Protein AF-A0ABC9YH10-F1 (afdb_monomer)

InterPro domains:
  IPR000477 Reverse transcriptase domain [PF00078] (50-192)
  IPR000477 Reverse transcriptase domain [PS50878] (26-209)
  IPR043502 DNA/RNA polymerase superfamily [SSF56672] (49-190)

Foldseek 3Di:
DPADDPVVCVVCVVVCVVVLVVVLVVCLVVLADPQQQLEWEWEWDAADDDPVDPVRTDTATDGHPSSLVSLVVLLVVVLVLCVVVVLFDPLDQAPHPPHDPVNNVVVVVVVVVVCVVVVHDDDDDDDDDPQPQFPDDLVVLLVLCVVSPDDPSSSSNSSNSQPPHWYWYADPNDIDDIDGRPTGDGRHRPCSRSVCSVVVSSVVVVVVD

Radius of gyration: 20.21 Å; Cα contacts (8 Å, |Δi|>4): 217; chains: 1; bounding box: 50×45×52 Å

Mean predicted aligned error: 11.17 Å

Secondary structure (DSSP, 8-state):
-----HHHHHHTHHHHHHHHHHHHHHHHHHTPPPTTTSEEEEEEEE-SS-TT-GGGEEEEEE--HHHHHHHHHHHHHHHHHHHHTT-S-TT--TT-TT--HHHHHHHHHHHHHHHHTTT----------TTHHHH--HHHHHHHHHHTT--HHHHHHHHHHHTT-EEEEEETTEEPPPEE--SS--TT-HHHHHHHHHHHHHHHTTS--

Sequence (209 aa):
MRCIHMSRLTEVAYEVANPLSIIFKKSWQSGEVPTDWKRGNITPIFKKGKKEDLGNYRLVSLTSVPGKIMELILLETMLRHMENKEVIGDSQHGFTKGKSCLTNLVAFYDGVTALVDKGRVTDIIYLDSCKAFDTVPHDILVSKLERHGFDGWTTRWIRNWLDGRTQRVVVNGSMSKWRTVTSGVPQGSVLGQGHCSTSLSVTWTATTG

Solvent-accessible surface 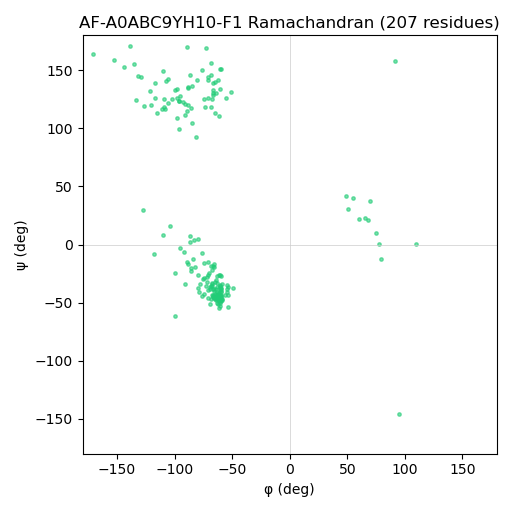area (backbone atoms only — not comparable to full-atom values): 12117 Å² total; per-residue (Å²): 132,84,81,75,54,69,72,61,50,64,75,46,37,79,77,49,45,62,64,49,51,54,51,50,52,52,29,43,74,73,18,52,59,61,67,69,43,35,35,30,42,29,38,75,40,82,73,60,87,58,90,85,44,71,88,28,41,47,66,40,35,50,54,32,66,70,40,44,52,51,34,45,56,52,42,54,54,49,50,54,54,34,64,78,62,64,56,56,54,93,87,60,31,72,88,34,90,98,46,40,75,64,59,44,52,52,55,50,50,51,56,52,50,61,37,46,78,69,73,44,91,80,86,86,85,88,83,80,74,81,60,56,58,49,66,58,56,67,67,62,52,44,55,48,44,51,73,73,66,52,54,73,42,60,48,40,28,53,54,41,51,65,47,89,20,31,36,25,46,43,56,99,89,44,70,54,72,77,41,76,53,91,64,43,51,56,52,73,42,50,44,46,63,50,43,43,38,52,50,47,32,63,52,57,58,61,76,76,107

pLDDT: mean 75.23, std 17.67, range [26.08, 95.31]

Nearest PDB structures (foldseek):
  8uw3-assembly1_A  TM=8.355E-01  e=4.147E-09  Homo sapiens
  8sxu-assembly1_A  TM=8.096E-01  e=1.363E-09  Homo sapiens
  8c8j-assembly1_A  TM=8.191E-01  e=6.249E-09  Homo sapiens
  8gh6-assembly1_A  TM=8.185E-01  e=2.138E-08  Bombyx mori
  8ibz-assembly1_C  TM=8.346E-01  e=2.138E-08  Bombyx mori

Structure (mmCIF, N/CA/C/O backbone):
data_AF-A0ABC9YH10-F1
#
_entry.id   AF-A0ABC9YH10-F1
#
loop_
_atom_site.group_PDB
_atom_site.id
_atom_site.type_symbol
_atom_site.label_atom_id
_atom_site.label_alt_id
_atom_site.label_comp_id
_atom_site.label_asym_id
_atom_site.label_entity_id
_atom_site.label_seq_id
_atom_site.pdbx_PDB_ins_code
_atom_site.Cartn_x
_atom_site.Cartn_y
_atom_site.Cartn_z
_atom_site.occupancy
_atom_site.B_iso_or_equiv
_atom_site.auth_seq_id
_atom_site.auth_comp_id
_atom_site.auth_asym_id
_atom_site.auth_atom_id
_atom_site.pdbx_PDB_model_num
ATOM 1 N N . MET A 1 1 ? 17.142 -7.259 -13.834 1.00 38.69 1 MET A N 1
ATOM 2 C CA . MET A 1 1 ? 17.220 -6.067 -12.967 1.00 38.69 1 MET A CA 1
ATOM 3 C C . MET A 1 1 ? 18.136 -6.386 -11.793 1.00 38.69 1 MET A C 1
ATOM 5 O O . MET A 1 1 ? 17.798 -7.276 -11.020 1.00 38.69 1 MET A O 1
ATOM 9 N N . ARG A 1 2 ? 19.319 -5.762 -11.703 1.00 39.09 2 ARG A N 1
ATOM 10 C CA . ARG A 1 2 ? 20.115 -5.79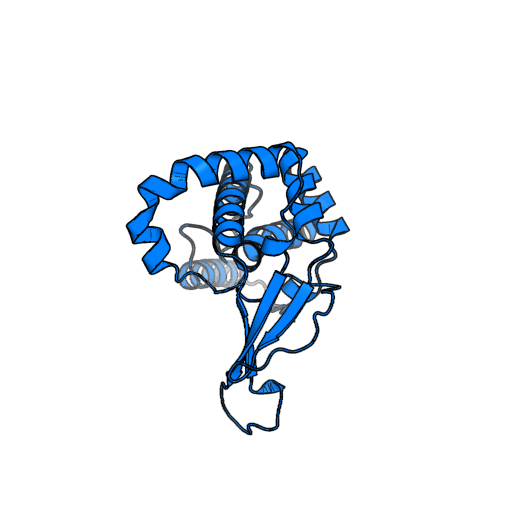2 -10.464 1.00 39.09 2 ARG A CA 1
ATOM 11 C C . ARG A 1 2 ? 19.397 -4.866 -9.483 1.00 39.09 2 ARG A C 1
ATOM 13 O O . ARG A 1 2 ? 19.192 -3.701 -9.806 1.00 39.09 2 ARG A O 1
ATOM 20 N N . CYS A 1 3 ? 18.926 -5.391 -8.358 1.00 48.03 3 CYS A N 1
ATOM 21 C CA . CYS A 1 3 ? 18.277 -4.575 -7.338 1.00 48.03 3 CYS A CA 1
ATOM 22 C C . CYS A 1 3 ? 19.322 -3.608 -6.765 1.00 48.03 3 CYS A C 1
ATOM 24 O O . CYS A 1 3 ? 20.290 -4.050 -6.151 1.00 48.03 3 CYS A O 1
ATOM 26 N N . ILE A 1 4 ? 19.158 -2.305 -7.004 1.00 57.62 4 ILE A N 1
ATOM 27 C CA . ILE A 1 4 ? 19.957 -1.283 -6.324 1.00 57.62 4 ILE A CA 1
ATOM 28 C C . ILE A 1 4 ? 19.534 -1.312 -4.858 1.00 57.62 4 ILE A C 1
ATOM 30 O O . ILE A 1 4 ? 18.345 -1.245 -4.552 1.00 57.62 4 ILE A O 1
ATOM 34 N N . HIS A 1 5 ? 20.499 -1.474 -3.959 1.00 58.28 5 HIS A N 1
ATOM 35 C CA . HIS A 1 5 ? 20.220 -1.452 -2.531 1.00 58.28 5 HIS A CA 1
ATOM 36 C C . HIS A 1 5 ? 19.759 -0.048 -2.114 1.00 58.28 5 HIS A C 1
ATOM 38 O O . HIS A 1 5 ? 20.332 0.940 -2.572 1.00 58.28 5 HIS A O 1
ATOM 44 N N . MET A 1 6 ? 18.753 0.044 -1.237 1.00 57.62 6 MET A N 1
ATOM 45 C CA . MET A 1 6 ? 18.164 1.324 -0.808 1.00 57.62 6 MET A CA 1
ATOM 46 C C . MET A 1 6 ? 19.228 2.301 -0.277 1.00 57.62 6 MET A C 1
ATOM 48 O O . MET A 1 6 ? 19.171 3.486 -0.581 1.00 57.62 6 MET A O 1
ATOM 52 N N . SER A 1 7 ? 20.249 1.790 0.423 1.00 56.38 7 SER A N 1
ATOM 53 C CA . SER A 1 7 ? 21.350 2.606 0.959 1.00 56.38 7 SER A CA 1
ATOM 54 C C . SER A 1 7 ? 22.203 3.291 -0.116 1.00 56.38 7 SER A C 1
ATOM 56 O O . SER A 1 7 ? 22.712 4.383 0.100 1.00 56.38 7 SER A O 1
ATOM 58 N N . ARG A 1 8 ? 22.339 2.689 -1.304 1.00 60.75 8 ARG A N 1
ATOM 59 C CA . ARG A 1 8 ? 23.070 3.324 -2.410 1.00 60.75 8 ARG A CA 1
ATOM 60 C C . ARG A 1 8 ? 22.258 4.431 -3.064 1.00 60.75 8 ARG A C 1
ATOM 62 O O . ARG A 1 8 ? 22.832 5.387 -3.558 1.00 60.75 8 ARG A O 1
ATOM 69 N N . LEU A 1 9 ? 20.929 4.317 -3.058 1.00 62.47 9 LEU A N 1
ATOM 70 C CA . LEU A 1 9 ? 20.045 5.376 -3.547 1.00 62.47 9 LEU A CA 1
ATOM 71 C C . LEU A 1 9 ? 20.015 6.580 -2.607 1.00 62.47 9 LEU A C 1
ATOM 73 O O . LEU A 1 9 ? 19.894 7.696 -3.094 1.00 62.47 9 LEU A O 1
ATOM 77 N N . THR A 1 10 ? 20.169 6.378 -1.295 1.00 69.00 10 THR A N 1
ATOM 78 C CA . THR A 1 10 ? 20.297 7.494 -0.345 1.00 69.00 10 THR A CA 1
ATOM 79 C C . THR A 1 10 ? 21.599 8.272 -0.528 1.00 69.00 10 THR A C 1
ATOM 81 O O . THR A 1 10 ? 21.590 9.488 -0.383 1.00 69.00 10 THR A O 1
ATOM 84 N N . GLU A 1 11 ? 22.694 7.609 -0.910 1.00 77.50 11 GLU A N 1
ATOM 85 C CA . GLU A 1 11 ? 23.990 8.264 -1.162 1.00 77.50 11 GLU A CA 1
ATOM 86 C C . GLU A 1 11 ? 23.969 9.172 -2.401 1.00 77.50 11 GLU A C 1
ATOM 88 O O . GLU A 1 11 ? 24.582 10.234 -2.392 1.00 77.50 11 GLU A O 1
ATOM 93 N N . VAL A 1 12 ? 23.235 8.790 -3.452 1.00 80.06 12 VAL A N 1
ATOM 94 C CA . VAL A 1 12 ? 23.111 9.580 -4.696 1.00 80.06 12 VAL A CA 1
ATOM 95 C C . VAL A 1 12 ? 21.771 10.304 -4.817 1.00 80.06 12 VAL A C 1
ATOM 97 O O . VAL A 1 12 ? 21.395 10.726 -5.910 1.00 80.06 12 VAL A O 1
ATOM 100 N N . ALA A 1 13 ? 21.028 10.437 -3.712 1.00 80.38 13 ALA A N 1
ATOM 101 C CA . ALA A 1 13 ? 19.641 10.901 -3.712 1.00 80.38 13 ALA A CA 1
ATOM 102 C C . ALA A 1 13 ? 19.469 12.254 -4.412 1.00 80.38 13 ALA A C 1
ATOM 104 O O . ALA A 1 13 ? 18.521 12.425 -5.173 1.00 80.38 13 ALA A O 1
ATOM 105 N N . TYR A 1 14 ? 20.405 13.183 -4.197 1.00 84.50 14 TYR A N 1
ATOM 106 C CA . TYR A 1 14 ? 20.370 14.518 -4.794 1.00 84.50 14 TYR A CA 1
ATOM 107 C C . TYR A 1 14 ? 20.429 14.471 -6.329 1.00 84.50 14 TYR A C 1
ATOM 109 O O . TYR A 1 14 ? 19.609 15.090 -7.005 1.00 84.50 14 TYR A O 1
ATOM 117 N N . GLU A 1 15 ? 21.326 13.650 -6.874 1.00 86.75 15 GLU A N 1
ATOM 118 C CA . GLU A 1 15 ? 21.534 13.503 -8.319 1.00 86.75 15 GLU A CA 1
ATOM 119 C C . GLU A 1 15 ? 20.352 12.811 -9.009 1.00 86.75 15 GLU A C 1
ATOM 121 O O . GLU A 1 15 ? 19.974 13.149 -10.133 1.00 86.75 15 GLU A O 1
ATOM 126 N N . VAL A 1 16 ? 19.736 11.834 -8.335 1.00 85.94 16 VAL A N 1
ATOM 127 C CA . VAL A 1 16 ? 18.625 11.059 -8.911 1.00 85.94 16 VAL A CA 1
ATOM 128 C C . VAL A 1 16 ? 17.253 11.685 -8.666 1.00 85.94 16 VAL A C 1
ATOM 130 O O . VAL A 1 16 ? 16.304 11.328 -9.367 1.00 85.94 16 VAL A O 1
ATOM 133 N N . ALA A 1 17 ? 17.126 12.623 -7.721 1.00 87.12 17 ALA A N 1
ATOM 134 C CA . ALA A 1 17 ? 15.850 13.240 -7.359 1.00 87.12 17 ALA A CA 1
ATOM 135 C C . ALA A 1 17 ? 15.194 13.950 -8.549 1.00 87.12 17 ALA A C 1
ATOM 137 O O . ALA A 1 17 ? 14.024 13.699 -8.847 1.00 87.12 17 ALA A O 1
ATOM 138 N N . ASN A 1 18 ? 15.952 14.783 -9.270 1.00 90.88 18 ASN A N 1
ATOM 139 C CA . ASN A 1 18 ? 15.436 15.531 -10.417 1.00 90.88 18 ASN A CA 1
ATOM 140 C C . ASN A 1 18 ? 14.936 14.597 -11.539 1.00 90.88 18 ASN A C 1
ATOM 142 O O . ASN A 1 18 ? 13.754 14.686 -11.888 1.00 90.88 18 ASN A O 1
ATOM 146 N N . PRO A 1 19 ? 15.739 13.644 -12.058 1.00 91.62 19 PRO A N 1
ATOM 147 C CA . PRO A 1 19 ? 15.262 12.676 -13.047 1.00 91.62 19 PRO A CA 1
ATOM 148 C C . PRO A 1 19 ? 14.051 11.860 -12.578 1.00 91.62 19 PRO A C 1
ATOM 150 O O . PRO A 1 19 ? 13.094 11.684 -13.336 1.00 91.62 19 PRO A O 1
ATOM 153 N N . LEU A 1 20 ? 14.059 11.381 -11.328 1.00 89.75 20 LEU A N 1
ATOM 154 C CA . LEU A 1 20 ? 12.952 10.592 -10.784 1.00 89.75 20 LEU A CA 1
ATOM 155 C C . LEU A 1 20 ? 11.669 11.415 -10.667 1.00 89.75 20 LEU A C 1
ATOM 157 O O . LEU A 1 20 ? 10.609 10.911 -11.023 1.00 89.75 20 LEU A O 1
ATOM 161 N N . SER A 1 21 ? 11.752 12.683 -10.257 1.00 91.56 21 SER A N 1
ATOM 162 C CA . SER A 1 21 ? 10.583 13.569 -10.172 1.00 91.56 21 SER A CA 1
ATOM 163 C C . SER A 1 21 ? 9.888 13.750 -11.527 1.00 91.56 21 SER A C 1
ATOM 165 O O . SER A 1 21 ? 8.659 13.703 -11.607 1.00 91.56 21 SER A O 1
ATOM 167 N N . ILE A 1 22 ? 10.665 13.869 -12.612 1.00 93.81 22 ILE A N 1
ATOM 168 C CA . ILE A 1 22 ? 10.145 13.993 -13.979 1.00 93.81 22 ILE A CA 1
ATOM 169 C C . ILE A 1 22 ? 9.433 12.700 -14.387 1.00 93.81 22 ILE A C 1
ATOM 171 O O . ILE A 1 22 ? 8.321 12.741 -14.919 1.00 93.81 22 ILE A O 1
ATOM 175 N N . ILE A 1 23 ? 10.048 11.546 -14.104 1.00 93.38 23 ILE A N 1
ATOM 176 C CA . ILE A 1 23 ? 9.470 10.230 -14.405 1.00 93.38 23 ILE A CA 1
ATOM 177 C C . ILE A 1 23 ? 8.180 10.010 -13.607 1.00 93.38 23 ILE A C 1
ATOM 179 O O . ILE A 1 23 ? 7.175 9.594 -14.182 1.00 93.38 23 ILE A O 1
ATOM 183 N N . PHE A 1 24 ? 8.182 10.320 -12.309 1.00 93.38 24 PHE A N 1
ATOM 184 C CA . PHE A 1 24 ? 7.017 10.192 -11.433 1.00 93.38 24 PHE A CA 1
ATOM 185 C C . PHE A 1 24 ? 5.871 11.075 -11.899 1.00 93.38 24 PHE A C 1
ATOM 187 O O . PHE A 1 24 ? 4.759 10.582 -12.069 1.00 93.38 24 PHE A O 1
ATOM 194 N N . LYS A 1 25 ? 6.145 12.346 -12.208 1.00 92.88 25 LYS A N 1
ATOM 195 C CA . LYS A 1 25 ? 5.131 13.270 -12.720 1.00 92.88 25 LYS A CA 1
ATOM 196 C C . LYS A 1 25 ? 4.534 12.782 -14.039 1.00 92.88 25 LYS A C 1
ATOM 198 O O . LYS A 1 25 ? 3.315 12.780 -14.189 1.00 92.88 25 LYS A O 1
ATOM 203 N N . LYS A 1 26 ? 5.371 12.320 -14.974 1.00 94.19 26 LYS A N 1
ATOM 204 C CA . LYS A 1 26 ? 4.906 11.797 -16.266 1.00 94.19 26 LYS A CA 1
ATOM 205 C C . LYS A 1 26 ? 4.072 10.525 -16.102 1.00 94.19 26 LYS A C 1
ATOM 207 O O . LYS A 1 26 ? 3.007 10.418 -16.706 1.00 94.19 26 LYS A O 1
ATOM 212 N N . SER A 1 27 ? 4.534 9.582 -15.278 1.00 94.00 27 SER A N 1
ATOM 213 C CA . SER A 1 27 ? 3.803 8.346 -14.967 1.00 94.00 27 SER A CA 1
ATOM 214 C C . SER A 1 27 ? 2.456 8.660 -14.317 1.00 94.00 27 SER A C 1
ATOM 216 O O . SER A 1 27 ? 1.430 8.142 -14.745 1.00 94.00 27 SER A O 1
ATOM 218 N N . TRP A 1 28 ? 2.436 9.582 -13.355 1.00 91.75 28 TRP A N 1
ATOM 219 C CA . TRP A 1 28 ? 1.222 10.019 -12.675 1.00 91.75 28 TRP A CA 1
ATOM 220 C C . TRP A 1 28 ? 0.189 10.634 -13.617 1.00 91.75 28 TRP A C 1
ATOM 222 O O . TRP A 1 28 ? -0.951 10.185 -13.667 1.00 91.75 28 TRP A O 1
ATOM 232 N N . GLN A 1 29 ? 0.600 11.630 -14.406 1.00 91.00 29 GLN A N 1
ATOM 233 C CA . GLN A 1 29 ? -0.302 12.373 -15.290 1.00 91.00 29 GLN A CA 1
ATOM 234 C C . GLN A 1 29 ? -0.842 11.518 -16.442 1.00 91.00 29 GLN A C 1
ATOM 236 O O . GLN A 1 29 ? -1.990 11.684 -16.848 1.00 91.00 29 GLN A O 1
ATOM 241 N N . SER A 1 30 ? -0.026 10.601 -16.970 1.00 92.12 30 SER A N 1
ATOM 242 C CA . SER A 1 30 ? -0.477 9.643 -17.989 1.00 92.12 30 SER A CA 1
ATOM 243 C C . SER A 1 30 ? -1.350 8.530 -17.398 1.00 92.12 30 SER A C 1
ATOM 245 O O . SER A 1 30 ? -2.229 8.005 -18.082 1.00 92.12 30 SER A O 1
ATOM 247 N N . GLY A 1 31 ? -1.142 8.187 -16.123 1.00 90.12 31 GLY A N 1
ATOM 248 C CA . GLY A 1 31 ? -1.705 6.996 -15.489 1.00 90.12 31 GLY A CA 1
ATOM 249 C C . GLY A 1 31 ? -1.009 5.699 -15.917 1.00 90.12 31 GLY A C 1
ATOM 250 O O . GLY A 1 31 ? -1.509 4.617 -15.617 1.00 90.12 31 GLY A O 1
ATOM 251 N N . GLU A 1 32 ? 0.122 5.786 -16.623 1.00 91.50 32 GLU A N 1
ATOM 252 C CA . GLU A 1 32 ? 0.884 4.628 -17.085 1.00 91.50 32 GLU A CA 1
ATOM 253 C C . GLU A 1 32 ? 2.014 4.287 -16.115 1.00 91.50 32 GLU A C 1
ATOM 255 O O . GLU A 1 32 ? 2.862 5.123 -15.781 1.00 91.50 32 GLU A O 1
ATOM 260 N N . VAL A 1 33 ? 2.064 3.023 -15.696 1.00 90.88 33 VAL A N 1
ATOM 261 C CA . VAL A 1 33 ? 3.133 2.501 -14.849 1.00 90.88 33 VAL A CA 1
ATOM 262 C C . VAL A 1 33 ? 4.169 1.777 -15.710 1.00 90.88 33 VAL A C 1
ATOM 264 O O . VAL A 1 33 ? 3.820 0.814 -16.402 1.00 90.88 33 VAL A O 1
ATOM 267 N N . PRO A 1 34 ? 5.460 2.144 -15.612 1.00 91.94 34 PRO A N 1
ATOM 268 C CA . PRO A 1 34 ? 6.539 1.401 -16.248 1.00 91.94 34 PRO A CA 1
ATOM 269 C C . PRO A 1 34 ? 6.496 -0.097 -15.919 1.00 91.94 34 PRO A C 1
ATOM 271 O O . PRO A 1 34 ? 6.441 -0.499 -14.755 1.00 91.94 34 PRO A O 1
ATOM 274 N N . THR A 1 35 ? 6.600 -0.942 -16.947 1.00 88.56 35 THR A N 1
ATOM 275 C CA . THR A 1 35 ? 6.535 -2.411 -16.821 1.00 88.56 35 THR A CA 1
ATOM 276 C C . THR A 1 35 ? 7.544 -2.966 -15.819 1.00 88.56 35 THR A C 1
ATOM 278 O O . THR A 1 35 ? 7.260 -3.921 -15.101 1.00 88.56 35 THR A O 1
ATOM 281 N N . ASP A 1 36 ? 8.719 -2.347 -15.730 1.00 87.25 36 ASP A N 1
ATOM 282 C CA . ASP A 1 36 ? 9.761 -2.751 -14.792 1.00 87.25 36 ASP A CA 1
ATOM 283 C C . ASP A 1 36 ? 9.402 -2.504 -13.324 1.00 87.25 36 ASP A C 1
ATOM 285 O O . ASP A 1 36 ? 9.951 -3.164 -12.443 1.00 87.25 36 ASP A O 1
ATOM 289 N N . TRP A 1 37 ? 8.469 -1.596 -13.035 1.00 87.06 37 TRP A N 1
ATOM 290 C CA . TRP A 1 37 ? 7.961 -1.407 -11.676 1.00 87.06 37 TRP A CA 1
ATOM 291 C C . TRP A 1 37 ? 6.914 -2.462 -11.315 1.00 87.06 37 TRP A C 1
ATOM 293 O O . TRP A 1 37 ? 6.814 -2.852 -10.156 1.00 87.06 37 TRP A O 1
ATOM 303 N N . LYS A 1 38 ? 6.222 -3.005 -12.322 1.00 84.94 38 LYS A N 1
ATOM 304 C CA . LYS A 1 38 ? 5.214 -4.070 -12.190 1.00 84.94 38 LYS A CA 1
ATOM 305 C C . LYS A 1 38 ? 5.807 -5.485 -12.142 1.00 84.94 38 LYS A C 1
ATOM 307 O O . LYS A 1 38 ? 5.066 -6.471 -12.117 1.00 84.94 38 LYS A O 1
ATOM 312 N N . ARG A 1 39 ? 7.140 -5.596 -12.140 1.00 86.12 39 ARG A N 1
ATOM 313 C CA . ARG A 1 39 ? 7.899 -6.850 -12.061 1.00 86.12 39 ARG A CA 1
ATOM 314 C C . ARG A 1 39 ? 8.449 -7.064 -10.652 1.00 86.12 39 ARG A C 1
ATOM 316 O O . ARG A 1 39 ? 9.185 -6.225 -10.137 1.00 86.12 39 ARG A O 1
ATOM 323 N N . GLY A 1 40 ? 8.139 -8.214 -10.056 1.00 85.81 40 GLY A N 1
ATOM 324 C CA . GLY A 1 40 ? 8.628 -8.610 -8.731 1.00 85.81 40 GLY A CA 1
ATOM 325 C C . GLY A 1 40 ? 9.49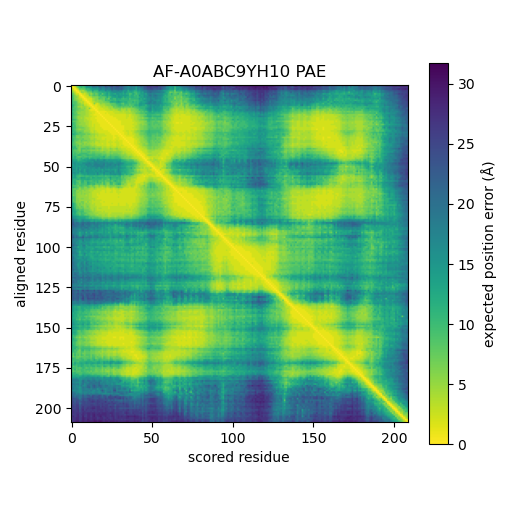6 -9.870 -8.756 1.00 85.81 40 GLY A C 1
ATOM 326 O O . GLY A 1 40 ? 9.174 -10.848 -9.434 1.00 85.81 40 GLY A O 1
ATOM 327 N N . ASN A 1 41 ? 10.586 -9.875 -7.985 1.00 84.00 41 ASN A N 1
ATOM 328 C CA . ASN A 1 41 ? 11.310 -11.107 -7.659 1.00 84.00 41 ASN A CA 1
ATOM 329 C C . ASN A 1 41 ? 10.831 -11.624 -6.301 1.00 84.00 41 ASN A C 1
ATOM 331 O O . ASN A 1 41 ? 10.929 -10.912 -5.307 1.00 84.00 41 ASN A O 1
ATOM 335 N N . ILE A 1 42 ? 10.353 -12.860 -6.249 1.00 84.00 42 ILE A N 1
ATOM 336 C CA . ILE A 1 42 ? 9.976 -13.531 -5.010 1.00 84.00 42 ILE A CA 1
ATOM 337 C C . ILE A 1 42 ? 11.179 -14.298 -4.482 1.00 84.00 42 ILE A C 1
ATOM 339 O O . ILE A 1 42 ? 11.671 -15.214 -5.144 1.00 84.00 42 ILE A O 1
ATOM 343 N N . THR A 1 43 ? 11.593 -13.964 -3.265 1.00 82.00 43 THR A N 1
ATOM 344 C CA . THR A 1 43 ? 12.594 -14.730 -2.524 1.00 82.00 43 THR A CA 1
ATOM 345 C C . THR A 1 43 ? 11.898 -15.469 -1.380 1.00 82.00 43 THR A C 1
ATOM 347 O O . THR A 1 43 ? 11.332 -14.817 -0.496 1.00 82.00 43 THR A O 1
ATOM 350 N N . PRO A 1 44 ? 11.900 -16.814 -1.374 1.00 82.31 44 PRO A N 1
ATOM 351 C CA . PRO A 1 44 ? 11.375 -17.585 -0.258 1.00 82.31 44 PRO A CA 1
ATOM 352 C C . PRO A 1 44 ? 12.350 -17.524 0.925 1.00 82.31 44 PRO A C 1
ATOM 354 O O . PRO A 1 44 ? 13.525 -17.865 0.800 1.00 82.31 44 PRO A O 1
ATOM 357 N N . ILE A 1 45 ? 11.854 -17.104 2.087 1.00 81.56 45 ILE A N 1
ATOM 358 C CA . ILE A 1 45 ? 12.602 -17.051 3.345 1.00 81.56 45 ILE A CA 1
ATOM 359 C C . ILE A 1 45 ? 12.068 -18.143 4.261 1.00 81.56 45 ILE A C 1
ATOM 361 O O . ILE A 1 45 ? 10.894 -18.134 4.633 1.00 81.56 45 ILE A O 1
ATOM 365 N N . PHE A 1 46 ? 12.928 -19.084 4.632 1.00 82.00 46 PHE A N 1
ATOM 366 C CA . PHE A 1 46 ? 12.558 -20.156 5.547 1.00 82.00 46 PHE A CA 1
ATOM 367 C C . PHE A 1 46 ? 12.262 -19.601 6.949 1.00 82.00 46 PHE A C 1
ATOM 369 O O . PHE A 1 46 ? 13.051 -18.824 7.487 1.00 82.00 46 PHE A O 1
ATOM 376 N N . LYS A 1 47 ? 11.124 -19.991 7.537 1.00 80.56 47 LYS A N 1
ATOM 377 C CA . LYS A 1 47 ? 10.675 -19.525 8.857 1.00 80.56 47 LYS A CA 1
ATOM 378 C C . LYS A 1 47 ? 10.986 -20.534 9.968 1.00 80.56 47 LYS A C 1
ATOM 380 O O . LYS A 1 47 ? 11.677 -20.173 10.912 1.00 80.56 47 LYS A O 1
ATOM 385 N N . LYS A 1 48 ? 10.432 -21.752 9.908 1.00 77.00 48 LYS A N 1
ATOM 386 C CA . LYS A 1 48 ? 10.617 -22.834 10.904 1.00 77.00 48 LYS A CA 1
ATOM 387 C C . LYS A 1 48 ? 10.016 -24.148 10.398 1.00 77.00 48 LYS A C 1
ATOM 389 O O . LYS A 1 48 ? 9.168 -24.090 9.528 1.00 77.00 48 LYS A O 1
ATOM 394 N N . GLY A 1 49 ? 10.363 -25.295 10.986 1.00 85.38 49 GLY A N 1
ATOM 395 C CA . GLY A 1 49 ? 9.743 -26.589 10.659 1.00 85.38 49 GLY A CA 1
ATOM 396 C C . GLY A 1 49 ? 10.516 -27.394 9.612 1.00 85.38 49 GLY A C 1
ATOM 397 O O . GLY A 1 49 ? 11.744 -27.365 9.590 1.00 85.38 49 GLY A O 1
ATOM 398 N N . LYS A 1 50 ? 9.801 -28.141 8.767 1.00 81.62 50 LYS A N 1
ATOM 399 C CA . LYS A 1 50 ? 10.390 -28.955 7.691 1.00 81.62 50 LYS A CA 1
ATOM 400 C C . LYS A 1 50 ? 10.616 -28.097 6.443 1.00 81.62 50 LYS A C 1
ATOM 402 O O . LYS A 1 50 ? 9.740 -27.308 6.088 1.00 81.62 50 LYS A O 1
ATOM 407 N N . LYS A 1 51 ? 11.774 -28.233 5.785 1.00 83.56 51 LYS A N 1
ATOM 408 C CA . LYS A 1 51 ? 12.139 -27.432 4.594 1.00 83.56 51 LYS A CA 1
ATOM 409 C C . LYS A 1 51 ? 11.382 -27.861 3.336 1.00 83.56 51 LYS A C 1
ATOM 411 O O . LYS A 1 51 ? 11.341 -27.128 2.358 1.00 83.56 51 LYS A O 1
ATOM 416 N N . GLU A 1 52 ? 10.780 -29.038 3.360 1.00 83.88 52 GLU A N 1
ATOM 417 C CA . GLU A 1 52 ? 10.023 -29.601 2.244 1.00 83.88 52 GLU A CA 1
ATOM 418 C C . GLU A 1 52 ? 8.592 -29.044 2.198 1.00 83.88 52 GLU A C 1
ATOM 420 O O . GLU A 1 52 ? 7.928 -29.094 1.167 1.00 83.88 52 GLU A O 1
ATOM 425 N N . ASP A 1 53 ? 8.120 -28.490 3.315 1.00 78.81 53 ASP A N 1
ATOM 426 C CA . ASP A 1 53 ? 6.790 -27.911 3.435 1.00 78.81 53 ASP A CA 1
ATOM 427 C C . ASP A 1 53 ? 6.811 -26.427 3.041 1.00 78.81 53 ASP A C 1
ATOM 429 O O . ASP A 1 53 ? 7.417 -25.578 3.701 1.00 78.81 53 ASP A O 1
ATOM 433 N N . LEU A 1 54 ? 6.111 -26.110 1.950 1.00 73.81 54 LEU A N 1
ATOM 434 C CA . LEU A 1 54 ? 5.988 -24.756 1.407 1.00 73.81 54 LEU A CA 1
ATOM 435 C C . LEU A 1 54 ? 5.351 -23.771 2.402 1.00 73.81 54 LEU A C 1
ATOM 437 O O . LEU A 1 54 ? 5.669 -22.581 2.355 1.00 73.81 54 LEU A O 1
ATOM 441 N N . GLY A 1 55 ? 4.508 -24.245 3.330 1.00 75.44 55 GLY A N 1
ATOM 442 C CA . GLY A 1 55 ? 3.882 -23.418 4.369 1.00 75.44 55 GLY A CA 1
ATOM 443 C C . GLY A 1 55 ? 4.878 -22.836 5.378 1.00 75.44 55 GLY A C 1
ATOM 444 O O . GLY A 1 55 ? 4.585 -21.850 6.058 1.00 75.44 55 GLY A O 1
ATOM 445 N N . ASN A 1 56 ? 6.090 -23.391 5.428 1.00 81.06 56 ASN A N 1
ATOM 446 C CA . ASN A 1 56 ? 7.165 -22.941 6.307 1.00 81.06 56 ASN A CA 1
ATOM 447 C C . ASN A 1 56 ? 8.013 -21.809 5.714 1.00 81.06 56 ASN A C 1
ATOM 449 O O . ASN A 1 56 ? 8.957 -21.345 6.362 1.00 81.06 56 ASN A O 1
ATOM 453 N N . TYR A 1 57 ? 7.673 -21.330 4.516 1.00 78.19 57 TYR A N 1
ATOM 454 C CA . TYR A 1 57 ? 8.352 -20.222 3.858 1.00 78.19 57 TYR A CA 1
ATOM 455 C C . TYR A 1 57 ? 7.501 -18.956 3.865 1.00 78.19 57 TYR A C 1
ATOM 457 O O . TYR A 1 57 ? 6.294 -18.966 3.642 1.00 78.19 57 TYR A O 1
ATOM 465 N N . ARG A 1 58 ? 8.164 -17.822 4.079 1.00 72.81 58 ARG A N 1
ATOM 466 C CA . ARG A 1 58 ? 7.615 -16.492 3.819 1.00 72.81 58 ARG A CA 1
ATOM 467 C C . ARG A 1 58 ? 8.089 -16.038 2.450 1.00 72.81 58 ARG A C 1
ATOM 469 O O . ARG A 1 58 ? 9.291 -15.973 2.209 1.00 72.81 58 ARG A O 1
ATOM 476 N N . LEU A 1 59 ? 7.159 -15.713 1.562 1.00 74.00 59 LEU A N 1
ATOM 477 C CA . LEU A 1 59 ? 7.486 -15.164 0.251 1.00 74.00 59 LEU A CA 1
ATO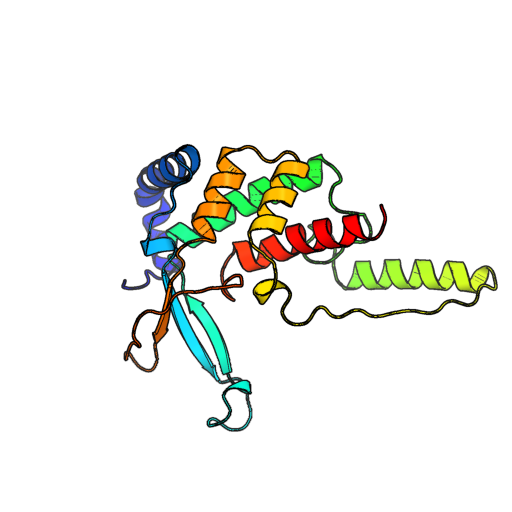M 478 C C . LEU A 1 59 ? 7.648 -13.648 0.378 1.00 74.00 59 LEU A C 1
ATOM 480 O O . LEU A 1 59 ? 6.703 -12.952 0.740 1.00 74.00 59 LEU A O 1
ATOM 484 N N . VAL A 1 60 ? 8.846 -13.135 0.098 1.00 72.50 60 VAL A N 1
ATOM 485 C CA . VAL A 1 60 ? 9.100 -11.687 0.072 1.00 72.50 60 VAL A CA 1
ATOM 486 C C . VAL A 1 60 ? 9.231 -11.232 -1.371 1.00 72.50 60 VAL A C 1
ATOM 488 O O . VAL A 1 60 ? 10.095 -11.725 -2.098 1.00 72.50 60 VAL A O 1
ATOM 491 N N . SER A 1 61 ? 8.383 -10.285 -1.780 1.00 72.38 61 SER A N 1
ATOM 492 C CA . SER A 1 61 ? 8.451 -9.677 -3.106 1.00 72.38 61 SER A CA 1
ATOM 493 C C . SER A 1 61 ? 9.388 -8.468 -3.110 1.00 72.38 61 SER A C 1
ATOM 495 O O . SER A 1 61 ? 9.196 -7.479 -2.398 1.00 72.38 61 SER A O 1
ATOM 497 N N . LEU A 1 62 ? 10.419 -8.544 -3.942 1.00 72.62 62 LEU A N 1
ATOM 498 C CA . LEU A 1 62 ? 11.335 -7.457 -4.250 1.00 72.62 62 LEU A CA 1
ATOM 499 C C . LEU A 1 62 ? 10.867 -6.777 -5.540 1.00 72.62 62 LEU A C 1
ATOM 501 O O . LEU A 1 62 ? 11.131 -7.268 -6.641 1.00 72.62 62 LEU A O 1
ATOM 505 N N . THR A 1 63 ? 10.165 -5.655 -5.389 1.00 76.94 63 THR A N 1
ATOM 506 C CA . THR A 1 63 ? 9.779 -4.748 -6.483 1.00 76.94 63 THR A CA 1
ATOM 507 C C . THR A 1 63 ? 10.851 -3.679 -6.728 1.00 76.94 63 THR A C 1
ATOM 509 O O . THR A 1 63 ? 11.815 -3.557 -5.962 1.00 76.94 63 THR A O 1
ATOM 512 N N . SER A 1 64 ? 10.720 -2.921 -7.821 1.00 83.38 64 SER A N 1
ATOM 513 C CA . SER A 1 64 ? 11.667 -1.853 -8.162 1.00 83.38 64 SER A CA 1
ATOM 514 C C . SER A 1 64 ? 11.683 -0.755 -7.087 1.00 83.38 64 SER A C 1
ATOM 516 O O . SER A 1 64 ? 10.642 -0.380 -6.549 1.00 83.38 64 SER A O 1
ATOM 518 N N . VAL A 1 65 ? 12.864 -0.207 -6.774 1.00 82.44 65 VAL A N 1
ATOM 519 C CA . VAL A 1 65 ? 12.971 0.871 -5.774 1.00 82.44 65 VAL A CA 1
ATOM 520 C C . VAL A 1 65 ? 12.239 2.148 -6.213 1.00 82.44 65 VAL A C 1
ATOM 522 O O . VAL A 1 65 ? 11.483 2.676 -5.403 1.00 82.44 65 VAL A O 1
ATOM 525 N N . PRO A 1 66 ? 12.353 2.618 -7.475 1.00 84.81 66 PRO A N 1
ATOM 526 C CA . PRO A 1 66 ? 11.559 3.757 -7.940 1.00 84.81 66 PRO A CA 1
ATOM 527 C C . PRO A 1 66 ? 10.049 3.508 -7.854 1.00 84.81 66 PRO A C 1
ATOM 529 O O . PRO A 1 66 ? 9.312 4.409 -7.469 1.00 84.81 66 PRO A O 1
ATOM 532 N N . GLY A 1 67 ? 9.598 2.278 -8.138 1.00 85.44 67 GLY A N 1
ATOM 533 C CA . GLY A 1 67 ? 8.203 1.877 -7.961 1.00 85.44 67 GLY A CA 1
ATOM 534 C C . GLY A 1 67 ? 7.763 2.012 -6.506 1.00 85.44 67 GLY A C 1
ATOM 535 O O . GLY A 1 67 ? 6.782 2.692 -6.238 1.00 85.44 67 GLY A O 1
ATOM 536 N N . LYS A 1 68 ? 8.551 1.486 -5.557 1.00 80.38 68 LYS A N 1
ATOM 537 C CA . LYS A 1 68 ? 8.273 1.622 -4.115 1.00 80.38 68 LYS A CA 1
ATOM 538 C C . LYS A 1 68 ? 8.216 3.073 -3.637 1.00 80.38 68 LYS A C 1
ATOM 540 O O . LYS A 1 68 ? 7.406 3.390 -2.775 1.00 80.38 68 LYS A O 1
ATOM 545 N N . ILE A 1 69 ? 9.076 3.945 -4.162 1.00 84.75 69 ILE A N 1
ATOM 546 C CA . ILE A 1 69 ? 9.057 5.372 -3.814 1.00 84.75 69 ILE A CA 1
ATOM 547 C C . ILE A 1 69 ? 7.774 6.024 -4.338 1.00 84.75 69 ILE A C 1
ATOM 549 O O . ILE A 1 69 ? 7.110 6.738 -3.593 1.00 84.75 69 ILE A O 1
ATOM 553 N N . MET A 1 70 ? 7.388 5.742 -5.585 1.00 86.25 70 MET A N 1
ATOM 554 C CA . MET A 1 70 ? 6.130 6.244 -6.140 1.00 86.25 70 MET A CA 1
ATOM 555 C C . MET A 1 70 ? 4.925 5.741 -5.333 1.00 86.25 70 MET A C 1
ATOM 557 O O . MET A 1 70 ? 4.065 6.524 -4.948 1.00 86.25 70 MET A O 1
ATOM 561 N N . GLU A 1 71 ? 4.904 4.450 -4.996 1.00 82.06 71 GLU A N 1
ATOM 562 C CA . GLU A 1 71 ? 3.910 3.845 -4.107 1.00 82.06 71 GLU A CA 1
ATOM 563 C C . GLU A 1 71 ? 3.801 4.574 -2.751 1.00 82.06 71 GLU A C 1
ATOM 565 O O . GLU A 1 71 ? 2.689 4.824 -2.290 1.00 82.06 71 GLU A O 1
ATOM 570 N N . LEU A 1 72 ? 4.932 4.942 -2.127 1.00 81.50 72 LEU A N 1
ATOM 571 C CA . LEU A 1 72 ? 4.968 5.714 -0.871 1.00 81.50 72 LEU A CA 1
ATOM 572 C C . LEU A 1 72 ? 4.339 7.098 -1.031 1.00 81.50 72 LEU A C 1
ATOM 574 O O . LEU A 1 72 ? 3.508 7.482 -0.211 1.00 81.50 72 LEU A O 1
ATOM 578 N N . ILE A 1 73 ? 4.716 7.827 -2.084 1.00 85.19 73 ILE A N 1
ATOM 579 C CA . ILE A 1 73 ? 4.205 9.179 -2.356 1.00 85.19 73 ILE A CA 1
ATOM 580 C C . ILE A 1 73 ? 2.681 9.147 -2.518 1.00 85.19 73 ILE A C 1
ATOM 582 O O . ILE A 1 73 ? 1.966 9.977 -1.947 1.00 85.19 73 ILE A O 1
ATOM 586 N N . LEU A 1 74 ? 2.174 8.167 -3.269 1.00 84.00 74 LEU A N 1
ATOM 587 C CA . LEU A 1 74 ? 0.738 8.006 -3.476 1.00 84.00 74 LEU A CA 1
ATOM 588 C C . LEU A 1 74 ? 0.019 7.614 -2.201 1.00 84.00 74 LEU A C 1
ATOM 590 O O . LEU A 1 74 ? -1.013 8.201 -1.886 1.00 84.00 74 LEU A O 1
ATOM 594 N N . LEU A 1 75 ? 0.583 6.681 -1.440 1.00 79.88 75 LEU A N 1
ATOM 595 C CA . LEU A 1 75 ? 0.010 6.278 -0.169 1.00 79.88 75 LEU A CA 1
ATOM 596 C C . LEU A 1 75 ? -0.118 7.457 0.797 1.00 79.88 75 LEU A C 1
ATOM 598 O O . LEU A 1 75 ? -1.177 7.652 1.387 1.00 79.88 75 LEU A O 1
ATOM 602 N N . GLU A 1 76 ? 0.938 8.251 0.957 1.00 79.50 76 GLU A N 1
ATOM 603 C CA . GLU A 1 76 ? 0.911 9.404 1.856 1.00 79.50 76 GLU A CA 1
ATOM 604 C C . GLU A 1 76 ? -0.144 10.428 1.419 1.00 79.50 76 GLU A C 1
ATOM 606 O O . GLU A 1 76 ? -0.901 10.945 2.243 1.00 79.50 76 GLU A O 1
ATOM 611 N N . THR A 1 77 ? -0.246 10.666 0.109 1.00 81.62 77 THR A N 1
ATOM 612 C CA . THR A 1 77 ? -1.275 11.541 -0.469 1.00 81.62 77 THR A CA 1
ATOM 613 C C . THR A 1 77 ? -2.679 11.007 -0.181 1.00 81.62 77 THR A C 1
ATOM 615 O O . THR A 1 77 ? -3.568 11.766 0.209 1.00 81.62 77 THR A O 1
ATOM 618 N N . MET A 1 78 ? -2.876 9.692 -0.313 1.00 79.00 78 MET A N 1
ATOM 619 C CA . MET A 1 78 ? -4.155 9.040 -0.046 1.00 79.00 78 MET A CA 1
ATOM 620 C C . MET A 1 78 ? -4.558 9.096 1.423 1.00 79.00 78 MET A C 1
ATOM 622 O O . MET A 1 78 ? -5.703 9.424 1.729 1.00 79.00 78 MET A O 1
ATOM 626 N N . LEU A 1 79 ? -3.620 8.820 2.327 1.00 75.25 79 LEU A N 1
ATOM 627 C CA . LEU A 1 79 ? -3.850 8.891 3.768 1.00 75.25 79 LEU A CA 1
ATOM 628 C C . LEU A 1 79 ? -4.235 10.305 4.196 1.00 75.25 79 LEU A C 1
ATOM 630 O O . LEU A 1 79 ? -5.231 10.479 4.891 1.00 75.25 79 LEU A O 1
ATOM 634 N N . ARG A 1 80 ? -3.511 11.316 3.706 1.00 79.00 80 ARG A N 1
ATOM 635 C CA . ARG A 1 80 ? -3.809 12.726 3.989 1.00 79.00 80 ARG A CA 1
ATOM 636 C C . ARG A 1 80 ? -5.213 13.117 3.525 1.00 79.00 80 ARG A C 1
ATOM 638 O O . ARG A 1 80 ? -5.925 13.825 4.226 1.00 79.00 80 ARG A O 1
ATOM 645 N N . HIS A 1 81 ? -5.629 12.638 2.352 1.00 77.94 81 HIS A N 1
ATOM 646 C CA . HIS A 1 81 ? -6.984 12.866 1.842 1.00 77.94 81 HIS A CA 1
ATOM 647 C C . HIS A 1 81 ? -8.061 12.187 2.695 1.00 77.94 81 HIS A C 1
ATOM 649 O O . HIS A 1 81 ? -9.124 12.766 2.900 1.00 77.94 81 HIS A O 1
ATOM 655 N N . MET A 1 82 ? -7.797 10.982 3.207 1.00 73.31 82 MET A N 1
ATOM 656 C CA . MET A 1 82 ? -8.732 10.264 4.084 1.00 73.31 82 MET A CA 1
ATOM 657 C C . MET A 1 82 ? -8.846 10.888 5.473 1.00 73.31 82 MET A C 1
ATOM 659 O O . MET A 1 82 ? -9.958 10.962 5.991 1.00 73.31 82 MET A O 1
ATOM 663 N N . GLU A 1 83 ? -7.731 11.351 6.048 1.00 71.62 83 GLU A N 1
ATOM 664 C CA . GLU A 1 83 ? -7.717 12.098 7.314 1.00 71.62 83 GLU A CA 1
ATOM 665 C C . GLU A 1 83 ? -8.546 13.384 7.190 1.00 71.62 83 GLU A C 1
ATOM 667 O O . GLU A 1 83 ? -9.406 13.644 8.024 1.00 71.62 83 GLU A O 1
ATOM 672 N N . ASN A 1 84 ? -8.379 14.136 6.097 1.00 69.44 84 ASN A N 1
ATOM 673 C CA . ASN A 1 84 ? -9.104 15.392 5.869 1.00 69.44 84 ASN A CA 1
ATOM 674 C C . ASN A 1 84 ? -10.613 15.224 5.626 1.00 69.44 84 ASN A C 1
ATOM 676 O O . ASN A 1 84 ? -11.350 16.205 5.693 1.00 69.44 84 ASN A O 1
ATOM 680 N N . LYS A 1 85 ? -11.070 14.017 5.277 1.00 65.38 85 LYS A N 1
ATOM 681 C CA . LYS A 1 85 ? -12.476 13.726 4.957 1.00 65.38 85 LYS A CA 1
ATOM 682 C C . LYS A 1 85 ? -13.182 12.872 6.016 1.00 65.38 85 LYS A C 1
ATOM 684 O O . LYS A 1 85 ? -14.277 12.396 5.738 1.00 65.38 85 LYS A O 1
ATOM 689 N N . GLU A 1 86 ? -12.545 12.625 7.166 1.00 64.62 86 GLU A N 1
ATOM 690 C CA . GLU A 1 86 ? -13.067 11.755 8.239 1.00 64.62 86 GLU A CA 1
ATOM 691 C C . GLU A 1 86 ? -13.528 10.371 7.734 1.00 64.62 86 GLU A C 1
ATOM 693 O O . GLU A 1 86 ? -14.430 9.739 8.275 1.00 64.62 86 GLU A O 1
ATOM 698 N N . VAL A 1 87 ? -12.898 9.865 6.665 1.00 65.69 87 VAL A N 1
ATOM 699 C CA . VAL A 1 87 ? -13.278 8.574 6.056 1.00 65.69 87 VAL A CA 1
ATOM 700 C C . VAL A 1 87 ? -12.900 7.405 6.971 1.00 65.69 87 VAL A C 1
ATOM 702 O O . VAL A 1 87 ? -13.469 6.318 6.881 1.00 65.69 87 VAL A O 1
ATOM 705 N N . ILE A 1 88 ? -11.911 7.610 7.840 1.00 67.88 88 ILE A N 1
ATOM 706 C CA . ILE A 1 88 ? -11.439 6.614 8.797 1.00 67.88 88 ILE A CA 1
ATOM 707 C C . ILE A 1 88 ? -12.231 6.790 10.090 1.00 67.88 88 ILE A C 1
ATOM 709 O O . ILE A 1 88 ? -12.040 7.775 10.795 1.00 67.88 88 ILE A O 1
ATOM 713 N N . GLY A 1 89 ? -13.087 5.819 10.412 1.00 70.50 89 GLY A N 1
ATOM 714 C CA . GLY A 1 89 ? -13.849 5.835 11.659 1.00 70.50 89 GLY A CA 1
ATOM 715 C C . GLY A 1 89 ? -12.951 5.822 12.900 1.00 70.50 89 GLY A C 1
ATOM 716 O O . GLY A 1 89 ? -11.852 5.254 12.901 1.00 70.50 89 GLY A O 1
ATOM 717 N N . ASP A 1 90 ? -13.437 6.404 13.995 1.00 74.81 90 ASP A N 1
ATOM 718 C CA . ASP A 1 90 ? -12.664 6.540 15.233 1.00 74.81 90 ASP A CA 1
ATOM 719 C C . ASP A 1 90 ? -12.248 5.201 15.853 1.00 74.81 90 ASP A C 1
ATOM 721 O O . ASP A 1 90 ? -11.185 5.109 16.469 1.00 74.81 90 ASP A O 1
ATOM 725 N N . SER A 1 91 ? -13.006 4.138 15.596 1.00 77.50 91 SER A N 1
ATOM 726 C CA . SER A 1 91 ? -12.697 2.770 16.024 1.00 77.50 91 SER A CA 1
ATOM 727 C C . SER A 1 91 ? -11.604 2.077 15.199 1.00 77.50 91 SER A C 1
ATOM 729 O O . SER A 1 91 ? -11.155 0.990 15.564 1.00 77.50 91 SER A O 1
ATOM 731 N N . GLN A 1 92 ? -11.124 2.675 14.102 1.00 79.38 92 GLN A N 1
ATOM 732 C CA . GLN A 1 92 ? -10.036 2.109 13.303 1.00 79.38 92 GLN A CA 1
ATOM 733 C C . GLN A 1 92 ? -8.675 2.498 13.892 1.00 79.38 92 GLN A C 1
ATOM 735 O O . GLN A 1 92 ? -8.191 3.620 13.719 1.00 79.38 92 GLN A O 1
ATOM 740 N N . HIS A 1 93 ? -8.023 1.541 14.556 1.00 78.38 93 HIS A N 1
ATOM 741 C CA . HIS A 1 93 ? -6.698 1.726 15.165 1.00 78.38 93 HIS A CA 1
ATOM 742 C C . HIS A 1 93 ? -5.541 1.175 14.321 1.00 78.38 93 HIS A C 1
ATOM 744 O O 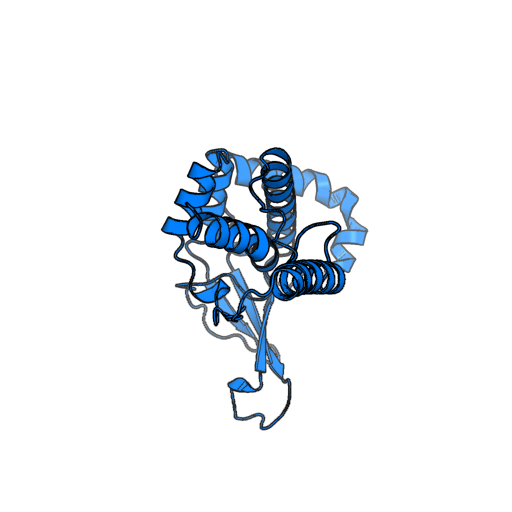. HIS A 1 93 ? -4.403 1.625 14.458 1.00 78.38 93 HIS A O 1
ATOM 750 N N . GLY A 1 94 ? -5.805 0.195 13.454 1.00 73.69 94 GLY A N 1
ATOM 751 C CA . GLY A 1 94 ? -4.778 -0.414 12.612 1.00 73.69 94 GLY A CA 1
ATOM 752 C C . GLY A 1 94 ? -4.297 0.541 11.521 1.00 73.69 94 GLY A C 1
ATOM 753 O O . GLY A 1 94 ? -5.103 1.016 10.726 1.00 73.69 94 GLY A O 1
ATOM 754 N N . PHE A 1 95 ? -2.978 0.761 11.448 1.00 64.06 95 PHE A N 1
ATOM 755 C CA . PHE A 1 95 ? -2.321 1.602 10.433 1.00 64.06 95 PHE A CA 1
ATOM 756 C C . PHE A 1 95 ? -2.782 3.074 10.422 1.00 64.06 95 PHE A C 1
ATOM 758 O O . PHE A 1 95 ? -2.593 3.767 9.424 1.00 64.06 95 PHE A O 1
ATOM 765 N N . THR A 1 96 ? -3.344 3.558 11.533 1.00 70.62 96 THR A N 1
ATOM 766 C CA . THR A 1 96 ? -3.751 4.958 11.720 1.00 70.62 96 THR A CA 1
ATOM 767 C C . THR A 1 96 ? -2.690 5.700 12.527 1.00 70.62 96 THR A C 1
ATOM 769 O O . THR A 1 96 ? -2.232 5.215 13.567 1.00 70.62 96 THR A O 1
ATOM 772 N N . LYS A 1 97 ? -2.287 6.892 12.075 1.00 72.38 97 LYS A N 1
ATOM 773 C CA . LYS A 1 97 ? -1.298 7.710 12.785 1.00 72.38 97 LYS A CA 1
ATOM 774 C C . LYS A 1 97 ? -1.818 8.071 14.182 1.00 72.38 97 LYS A C 1
ATOM 776 O O . LYS A 1 97 ? -2.967 8.457 14.345 1.00 72.38 97 LYS A O 1
ATOM 781 N N . GLY A 1 98 ? -0.969 7.923 15.199 1.00 78.19 98 GLY A N 1
ATOM 782 C CA . GLY A 1 98 ? -1.325 8.239 16.588 1.00 78.19 98 GLY A CA 1
ATOM 783 C C . GLY A 1 98 ? -2.195 7.196 17.304 1.00 78.19 98 GLY A C 1
ATOM 784 O O . GLY A 1 98 ? -2.483 7.377 18.484 1.00 78.19 98 GLY A O 1
ATOM 785 N N . LYS A 1 99 ? -2.570 6.086 16.650 1.00 81.25 99 LYS A N 1
ATOM 786 C CA . LYS A 1 99 ? -3.282 4.961 17.279 1.00 81.25 99 LYS A CA 1
ATOM 787 C C . LYS A 1 99 ? -2.376 3.729 17.374 1.00 81.25 99 LYS A C 1
ATOM 789 O O . LYS A 1 99 ? -1.470 3.536 16.567 1.00 81.25 99 LYS A O 1
ATOM 794 N N . SER A 1 100 ? -2.591 2.904 18.396 1.00 85.75 100 SER A N 1
ATOM 795 C CA . SER A 1 100 ? -1.804 1.698 18.665 1.00 85.75 100 SER A CA 1
ATOM 796 C C . SER A 1 100 ? -2.697 0.538 19.105 1.00 85.75 100 SER A C 1
ATOM 798 O O . SER A 1 100 ? -3.882 0.719 19.393 1.00 85.75 100 SER A O 1
ATOM 800 N N . CYS A 1 101 ? -2.123 -0.666 19.201 1.00 83.81 101 CYS A N 1
ATOM 801 C CA . CYS A 1 101 ? -2.827 -1.818 19.768 1.00 83.81 101 CYS A CA 1
ATOM 802 C C . CYS A 1 101 ? -3.279 -1.558 21.210 1.00 83.81 101 CYS A C 1
ATOM 804 O O . CYS A 1 101 ? -4.340 -2.028 21.606 1.00 83.81 101 CYS A O 1
ATOM 806 N N . LEU A 1 102 ? -2.498 -0.788 21.976 1.00 88.88 102 LEU A N 1
ATOM 807 C CA . LEU A 1 102 ? -2.850 -0.429 23.345 1.00 88.88 102 LEU A CA 1
ATOM 808 C C . LEU A 1 102 ? -4.053 0.511 23.373 1.00 88.88 102 LEU A C 1
ATOM 810 O O . LEU A 1 102 ? -4.991 0.257 24.117 1.00 88.88 102 LEU A O 1
ATOM 814 N N . THR A 1 103 ? -4.065 1.559 22.541 1.00 88.19 103 THR A N 1
ATOM 815 C CA . THR A 1 103 ? -5.219 2.471 22.509 1.00 88.19 103 THR A CA 1
ATOM 816 C C . THR A 1 103 ? -6.479 1.760 22.025 1.00 88.19 103 THR A C 1
ATOM 818 O O . THR A 1 103 ? -7.559 2.069 22.513 1.00 88.19 103 THR A O 1
ATOM 821 N N . ASN A 1 104 ? -6.342 0.774 21.130 1.00 88.56 104 ASN A N 1
ATOM 822 C CA . ASN A 1 104 ? -7.460 -0.061 20.686 1.00 88.56 104 ASN A CA 1
ATOM 823 C C . ASN A 1 104 ? -8.017 -0.895 21.842 1.00 88.56 104 ASN A C 1
ATOM 825 O O . ASN A 1 104 ? -9.219 -0.935 22.071 1.00 88.56 104 ASN A O 1
ATOM 829 N N . LEU A 1 105 ? -7.122 -1.533 22.600 1.00 90.19 105 LEU A N 1
ATOM 830 C CA . LEU A 1 105 ? -7.496 -2.363 23.737 1.00 90.19 105 LEU A CA 1
ATOM 831 C C . LEU A 1 105 ? -8.191 -1.543 24.829 1.00 90.19 105 LEU A C 1
ATOM 833 O O . LEU A 1 105 ? -9.204 -1.980 25.362 1.00 90.19 105 LEU A O 1
ATOM 837 N N . VAL A 1 106 ? -7.674 -0.349 25.128 1.00 92.06 106 VAL A N 1
ATOM 838 C CA . VAL A 1 106 ? -8.276 0.563 26.110 1.00 92.06 106 VAL A CA 1
ATOM 839 C C . VAL A 1 106 ? -9.670 1.001 25.662 1.00 92.06 106 VAL A C 1
ATOM 841 O O . VAL A 1 106 ? -10.612 0.845 26.430 1.00 92.06 106 VAL A O 1
ATOM 844 N N . ALA A 1 107 ? -9.825 1.474 24.420 1.00 89.69 107 ALA A N 1
ATOM 845 C CA . ALA A 1 107 ? -11.128 1.882 23.886 1.00 89.69 107 ALA A CA 1
ATOM 846 C C . ALA A 1 107 ? -12.142 0.724 23.876 1.00 89.69 107 ALA A C 1
ATOM 848 O O . ALA A 1 107 ? -13.314 0.907 24.199 1.00 89.69 107 ALA A O 1
ATOM 849 N N . PHE A 1 108 ? -11.679 -0.485 23.552 1.00 90.19 108 PHE A N 1
ATOM 850 C CA . PHE A 1 108 ? -12.491 -1.693 23.599 1.00 90.19 108 PHE A CA 1
ATOM 851 C C . PHE A 1 108 ? -12.976 -2.014 25.019 1.00 90.19 108 PHE A C 1
ATOM 853 O O . PHE A 1 108 ? -14.175 -2.204 25.224 1.00 90.19 108 PHE A O 1
ATOM 860 N N . TYR A 1 109 ? -12.070 -2.055 26.004 1.00 91.81 109 TYR A N 1
ATOM 861 C CA . TYR A 1 109 ? -12.441 -2.345 27.391 1.00 91.81 109 TYR A CA 1
ATOM 862 C C . TYR A 1 109 ? -13.356 -1.280 27.984 1.00 91.81 109 TYR A C 1
ATOM 864 O O . TYR A 1 109 ? -14.284 -1.636 28.705 1.00 91.81 109 TYR A O 1
ATOM 872 N N . ASP A 1 110 ? -13.129 -0.006 27.668 1.00 92.81 110 ASP A N 1
ATOM 873 C CA . ASP A 1 110 ? -13.990 1.091 28.114 1.00 92.81 110 ASP A CA 1
ATOM 874 C C . ASP A 1 110 ? -15.430 0.903 27.602 1.00 92.81 110 ASP A C 1
ATOM 876 O O . ASP A 1 110 ? -16.386 0.913 28.380 1.00 92.81 110 ASP A O 1
ATOM 880 N N . GLY A 1 111 ? -15.584 0.578 26.312 1.00 90.00 111 GLY A N 1
ATOM 881 C CA . GLY A 1 111 ? -16.886 0.286 25.709 1.00 90.00 111 GLY A CA 1
ATOM 882 C C . GLY A 1 111 ? -17.593 -0.929 26.320 1.00 90.00 111 GLY A C 1
ATOM 883 O O . GLY A 1 111 ? -18.789 -0.863 26.611 1.00 90.00 111 GLY A O 1
ATOM 884 N N . VAL A 1 112 ? -16.865 -2.028 26.551 1.00 91.94 112 VAL A N 1
ATOM 885 C CA . VAL A 1 112 ? -17.425 -3.238 27.183 1.00 91.94 112 VAL A CA 1
ATOM 886 C C . VAL A 1 112 ? -17.830 -2.960 28.631 1.00 91.94 112 VAL A C 1
ATOM 888 O O .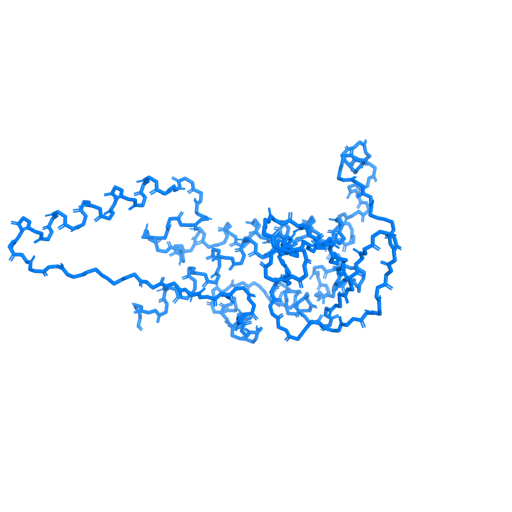 VAL A 1 112 ? -18.941 -3.306 29.030 1.00 91.94 112 VAL A O 1
ATOM 891 N N . THR A 1 113 ? -16.972 -2.292 29.405 1.00 92.62 113 THR A N 1
ATOM 892 C CA . THR A 1 113 ? -17.233 -1.986 30.822 1.00 92.62 113 THR A CA 1
ATOM 893 C C . THR A 1 113 ? -18.462 -1.089 30.962 1.00 92.62 113 THR A C 1
ATOM 895 O O . THR A 1 113 ? -19.361 -1.402 31.737 1.00 92.62 113 THR A O 1
ATOM 898 N N . ALA A 1 114 ? -18.600 -0.066 30.112 1.00 93.69 114 ALA A N 1
ATOM 899 C CA . ALA A 1 114 ? -19.766 0.817 30.111 1.00 93.69 114 ALA A CA 1
ATOM 900 C C . ALA A 1 114 ? -21.097 0.109 29.775 1.00 93.69 114 ALA A C 1
ATOM 902 O O . ALA A 1 114 ? -22.167 0.582 30.173 1.00 93.69 114 ALA A O 1
ATOM 903 N N . LEU A 1 115 ? -21.070 -0.990 29.012 1.00 92.31 115 LEU A N 1
ATOM 904 C CA . LEU A 1 115 ? -22.257 -1.811 28.735 1.00 92.31 115 LEU A CA 1
ATOM 905 C C . LEU A 1 115 ? -22.591 -2.735 29.911 1.00 92.31 115 LEU A C 1
ATOM 907 O O . LEU A 1 115 ? -23.767 -2.862 30.268 1.00 92.31 115 LEU A O 1
ATOM 911 N N . VAL A 1 116 ? -21.567 -3.321 30.532 1.00 92.31 116 VAL A N 1
ATOM 912 C CA . VAL A 1 116 ? -21.703 -4.167 31.726 1.00 92.31 116 VAL A CA 1
ATOM 913 C C . VAL A 1 116 ? -22.255 -3.365 32.906 1.00 92.31 116 VAL A C 1
ATOM 915 O O . VAL A 1 116 ? -23.202 -3.820 33.545 1.00 92.31 116 VAL A O 1
ATOM 918 N N . ASP A 1 117 ? -21.767 -2.143 33.131 1.00 94.75 117 ASP A N 1
ATOM 919 C CA . ASP A 1 117 ? -22.255 -1.244 34.190 1.00 94.75 117 ASP A CA 1
ATOM 920 C C . ASP A 1 117 ? -23.742 -0.888 34.025 1.00 94.75 117 ASP A C 1
ATOM 922 O O . ASP A 1 117 ? -24.449 -0.611 34.993 1.00 94.75 117 ASP A O 1
ATOM 926 N N . LYS A 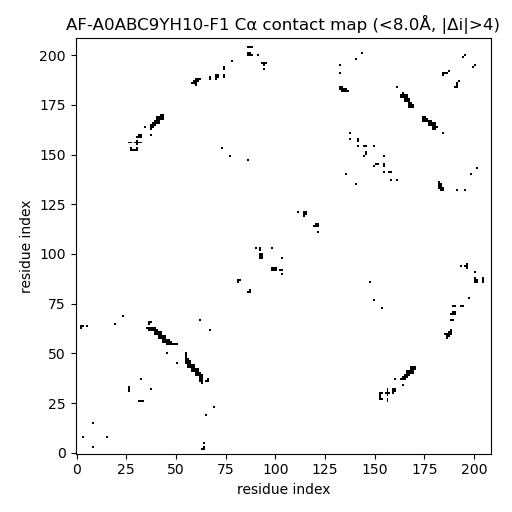1 118 ? -24.253 -0.941 32.789 1.00 95.31 118 LYS A N 1
ATOM 927 C CA . LYS A 1 118 ? -25.676 -0.745 32.465 1.00 95.31 118 LYS A CA 1
ATOM 928 C C . LYS A 1 118 ? -26.499 -2.0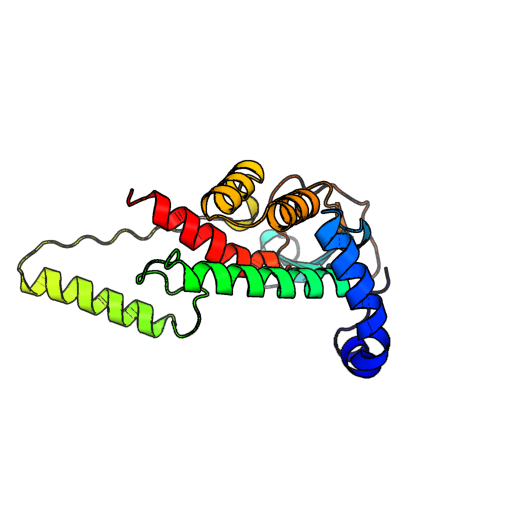34 32.566 1.00 95.31 118 LYS A C 1
ATOM 930 O O . LYS A 1 118 ? -27.658 -2.041 32.152 1.00 95.31 118 LYS A O 1
ATOM 935 N N . GLY A 1 119 ? -25.909 -3.123 33.058 1.00 93.69 119 GLY A N 1
ATOM 936 C CA . GLY A 1 119 ? -26.546 -4.433 33.184 1.00 93.69 119 GLY A CA 1
ATOM 937 C C . GLY A 1 119 ? -26.849 -5.111 31.845 1.00 93.69 119 GLY A C 1
ATOM 938 O O . GLY A 1 119 ? -27.736 -5.962 31.786 1.00 93.69 119 GLY A O 1
ATOM 939 N N . ARG A 1 120 ? -26.172 -4.726 30.752 1.00 92.94 120 ARG A N 1
ATOM 940 C CA . ARG A 1 120 ? -26.407 -5.314 29.424 1.00 92.94 120 ARG A CA 1
ATOM 941 C C . ARG A 1 120 ? -25.531 -6.543 29.206 1.00 92.94 120 ARG A C 1
ATOM 943 O O . ARG A 1 120 ? -24.322 -6.504 29.419 1.00 92.94 120 ARG A O 1
ATOM 950 N N . VAL A 1 121 ? -26.138 -7.609 28.690 1.00 89.12 121 VAL A N 1
ATOM 951 C CA . VAL A 1 121 ? -25.397 -8.761 28.165 1.00 89.12 121 VAL A CA 1
ATOM 952 C C . VAL A 1 121 ? -24.637 -8.313 26.917 1.00 89.12 121 VAL A C 1
ATOM 954 O O . VAL A 1 121 ? -25.217 -7.683 26.033 1.00 89.12 121 VAL A O 1
ATOM 957 N N . THR A 1 122 ? -23.337 -8.595 26.882 1.00 88.31 122 THR A N 1
ATOM 958 C CA . THR A 1 122 ? -22.434 -8.160 25.812 1.00 88.31 122 THR A CA 1
ATOM 959 C C . THR A 1 122 ? -21.698 -9.368 25.254 1.00 88.31 122 THR A C 1
ATOM 961 O O . THR A 1 122 ? -20.938 -10.009 25.976 1.00 88.31 122 THR A O 1
ATOM 964 N N . ASP A 1 123 ? -21.895 -9.641 23.967 1.00 89.62 123 ASP A N 1
ATOM 965 C CA . ASP A 1 123 ? -21.175 -10.670 23.219 1.00 89.62 123 ASP A CA 1
ATOM 966 C C . ASP A 1 123 ? -20.157 -10.020 22.276 1.00 89.62 123 ASP A C 1
ATOM 968 O O . ASP A 1 123 ? -20.414 -8.970 21.684 1.00 89.62 123 ASP A O 1
ATOM 972 N N . ILE A 1 124 ? -18.989 -10.648 22.127 1.00 88.00 124 ILE A N 1
ATOM 973 C CA . ILE A 1 124 ? -17.891 -10.139 21.298 1.00 88.00 124 ILE A CA 1
ATOM 974 C C . ILE A 1 124 ? -17.627 -11.125 20.161 1.00 88.00 124 ILE A C 1
ATOM 976 O O . ILE A 1 124 ? -17.362 -12.303 20.396 1.00 88.00 124 ILE A O 1
ATOM 980 N N . ILE A 1 125 ? -17.648 -10.626 18.924 1.00 87.81 125 ILE A N 1
ATOM 981 C CA . ILE A 1 125 ? -17.357 -11.410 17.721 1.00 87.81 125 ILE A CA 1
ATOM 982 C C . ILE A 1 125 ? -16.029 -10.932 17.136 1.00 87.81 125 ILE A C 1
ATOM 984 O O . ILE A 1 125 ? -15.907 -9.790 16.695 1.00 87.81 125 ILE A O 1
ATOM 988 N N . TYR A 1 126 ? -15.037 -11.822 17.098 1.00 81.31 126 TYR A N 1
ATOM 989 C CA . TYR A 1 126 ? -13.772 -11.573 16.410 1.00 81.31 126 TYR A CA 1
ATOM 990 C C . TYR A 1 126 ? -13.842 -12.109 14.980 1.00 81.31 126 TYR A C 1
ATOM 992 O O . TYR A 1 126 ? -14.077 -13.298 14.765 1.00 81.31 126 TYR A O 1
ATOM 1000 N N . LEU A 1 127 ? -13.615 -11.232 14.003 1.00 78.62 127 LEU A N 1
ATOM 1001 C CA . LEU A 1 127 ? -13.558 -11.579 12.585 1.00 78.62 127 LEU A CA 1
ATOM 1002 C C . LEU A 1 127 ? -12.114 -11.462 12.091 1.00 78.62 127 LEU A C 1
ATOM 1004 O O . LEU A 1 127 ? -11.501 -10.404 12.224 1.00 78.62 127 LEU A O 1
ATOM 1008 N N . ASP A 1 128 ? -11.586 -12.532 11.495 1.00 72.50 128 ASP A N 1
ATOM 1009 C CA . ASP A 1 128 ? -10.287 -12.520 10.818 1.00 72.50 128 ASP A CA 1
ATOM 1010 C C . ASP A 1 128 ? -10.473 -12.771 9.318 1.00 72.50 128 ASP A C 1
ATOM 1012 O O . ASP A 1 128 ? -10.877 -13.851 8.879 1.00 72.50 128 ASP A O 1
ATOM 1016 N N . SER A 1 129 ? -10.183 -11.754 8.509 1.00 56.00 129 SER A N 1
ATOM 1017 C CA . SER A 1 129 ? -10.195 -11.872 7.055 1.00 56.00 129 SER A CA 1
ATOM 1018 C C . SER A 1 129 ? -8.885 -12.504 6.578 1.00 56.00 129 SER A C 1
ATOM 1020 O O . SER A 1 129 ? -7.895 -11.811 6.313 1.00 56.00 129 SER A O 1
ATOM 1022 N N . CYS A 1 130 ? -8.882 -13.829 6.433 1.00 44.53 130 CYS A N 1
ATOM 1023 C CA . CYS A 1 130 ? -7.757 -14.560 5.856 1.00 44.53 130 CYS A CA 1
ATOM 1024 C C . CYS A 1 130 ? -7.402 -14.013 4.462 1.00 44.53 130 CYS A C 1
ATOM 1026 O O . CYS A 1 130 ? -8.241 -13.967 3.567 1.00 44.53 130 CYS A O 1
ATOM 1028 N N . LYS A 1 131 ? -6.129 -13.642 4.261 1.00 52.00 131 LYS A N 1
ATOM 1029 C CA . LYS A 1 131 ? -5.583 -13.191 2.965 1.00 52.00 131 LYS A CA 1
ATOM 1030 C C . LYS A 1 131 ? -6.344 -12.015 2.333 1.00 52.00 131 LYS A C 1
ATOM 1032 O O . LYS A 1 131 ? -6.510 -11.962 1.112 1.00 52.00 131 LYS A O 1
ATOM 1037 N N . ALA A 1 132 ? -6.766 -11.045 3.146 1.00 45.25 132 ALA A N 1
ATOM 1038 C CA . ALA A 1 132 ? -7.429 -9.827 2.667 1.00 45.25 132 ALA A CA 1
ATOM 1039 C C . ALA A 1 132 ? -6.659 -9.143 1.519 1.00 45.25 132 ALA A C 1
ATOM 1041 O O . ALA A 1 132 ? -7.257 -8.699 0.548 1.00 45.25 132 ALA A O 1
ATOM 1042 N N . PHE A 1 133 ? -5.325 -9.146 1.562 1.00 46.03 133 PHE A N 1
ATOM 1043 C CA . PHE A 1 133 ? -4.495 -8.562 0.505 1.00 46.03 133 PHE A CA 1
ATOM 1044 C C . PHE A 1 133 ? -4.486 -9.343 -0.801 1.00 46.03 133 PHE A C 1
ATOM 1046 O O . PHE A 1 133 ? -4.242 -8.723 -1.829 1.00 46.03 133 PHE A O 1
ATOM 1053 N N . ASP A 1 134 ? -4.736 -10.655 -0.771 1.00 51.00 134 ASP A N 1
ATOM 1054 C CA . ASP A 1 134 ? -4.680 -11.527 -1.950 1.00 51.00 134 ASP A CA 1
ATOM 1055 C C . ASP A 1 134 ? -6.020 -11.607 -2.700 1.00 51.00 134 ASP A C 1
ATOM 1057 O O . ASP A 1 134 ? -6.074 -12.068 -3.843 1.00 51.00 134 ASP A O 1
ATOM 1061 N N . THR A 1 135 ? -7.095 -11.154 -2.043 1.00 57.44 135 THR A N 1
ATOM 1062 C CA . THR A 1 135 ? -8.484 -11.473 -2.412 1.00 57.44 135 THR A CA 1
ATOM 1063 C C . THR A 1 135 ? -9.310 -10.242 -2.799 1.00 57.44 135 THR A C 1
ATOM 1065 O O . THR A 1 135 ? -10.420 -10.396 -3.295 1.00 57.44 135 THR A O 1
ATOM 1068 N N . VAL A 1 136 ? -8.800 -9.016 -2.616 1.00 64.25 136 VAL A N 1
ATOM 1069 C CA . VAL A 1 136 ? -9.534 -7.792 -2.992 1.00 64.25 136 VAL A CA 1
ATOM 1070 C C . VAL A 1 136 ? -9.649 -7.683 -4.521 1.00 64.25 136 VAL A C 1
ATOM 1072 O O . VAL A 1 136 ? -8.620 -7.559 -5.194 1.00 64.25 136 VAL A O 1
ATOM 1075 N N . PRO A 1 137 ? -10.872 -7.678 -5.089 1.00 70.12 137 PRO A N 1
ATOM 1076 C CA . PRO A 1 137 ? -11.068 -7.458 -6.517 1.00 70.12 137 PRO A CA 1
ATOM 1077 C C . PRO A 1 137 ? -10.663 -6.033 -6.901 1.00 70.12 137 PRO A C 1
ATOM 1079 O O . PRO A 1 137 ? -11.063 -5.067 -6.244 1.00 70.12 137 PRO A O 1
ATOM 1082 N N . HIS A 1 138 ? -9.881 -5.895 -7.974 1.00 74.56 138 HIS A N 1
ATOM 1083 C CA . HIS A 1 138 ? -9.339 -4.599 -8.393 1.00 74.56 138 HIS A CA 1
ATOM 1084 C C . HIS A 1 138 ? -10.443 -3.586 -8.736 1.00 74.56 138 HIS A C 1
ATOM 1086 O O . HIS A 1 138 ? -10.315 -2.412 -8.398 1.00 74.56 138 HIS A O 1
ATOM 1092 N N . ASP A 1 139 ? -11.547 -4.032 -9.335 1.00 77.56 139 ASP A N 1
ATOM 1093 C CA . ASP A 1 139 ? -12.642 -3.145 -9.743 1.00 77.56 139 ASP A CA 1
ATOM 1094 C C . ASP A 1 139 ? -13.352 -2.529 -8.533 1.00 77.56 139 ASP A C 1
ATOM 1096 O O . ASP A 1 139 ? -13.574 -1.321 -8.488 1.00 77.56 139 ASP A O 1
ATOM 1100 N N . ILE A 1 140 ? -13.617 -3.340 -7.500 1.00 79.81 140 ILE A N 1
ATOM 1101 C CA . ILE A 1 140 ? -14.250 -2.884 -6.253 1.00 79.81 140 ILE A CA 1
ATOM 1102 C C . ILE A 1 140 ? -13.379 -1.834 -5.571 1.00 79.81 140 ILE A C 1
ATOM 1104 O O . ILE A 1 140 ? -13.882 -0.814 -5.099 1.00 79.81 140 ILE A O 1
ATOM 1108 N N . LEU A 1 141 ? -12.070 -2.072 -5.521 1.00 76.56 141 LEU A N 1
ATOM 1109 C CA . LEU A 1 141 ? -11.126 -1.113 -4.972 1.00 76.56 141 LEU A CA 1
ATOM 1110 C C . LEU A 1 141 ? -11.145 0.207 -5.747 1.00 76.56 141 LEU A C 1
ATOM 1112 O O . LEU A 1 141 ? -11.222 1.270 -5.133 1.00 76.56 141 LEU A O 1
ATOM 1116 N N . VAL A 1 142 ? -11.041 0.156 -7.075 1.00 80.50 142 VAL A N 1
ATOM 1117 C CA . VAL A 1 142 ? -10.973 1.382 -7.876 1.00 80.50 142 VAL A CA 1
ATOM 1118 C C . VAL A 1 142 ? -12.280 2.166 -7.756 1.00 80.50 142 VAL A C 1
ATOM 1120 O O . VAL A 1 142 ? -12.233 3.368 -7.502 1.00 80.50 142 VAL A O 1
ATOM 1123 N N . SER A 1 143 ? -13.435 1.496 -7.809 1.00 82.81 143 SER A N 1
ATOM 1124 C CA . SER A 1 143 ? -14.735 2.139 -7.579 1.00 82.81 143 SER A CA 1
ATOM 1125 C C . SER A 1 143 ? -14.850 2.757 -6.183 1.00 82.81 143 SER A C 1
ATOM 1127 O O . SER A 1 143 ? -15.452 3.816 -6.021 1.00 82.81 143 SER A O 1
ATOM 1129 N N . LYS A 1 144 ? -14.263 2.129 -5.160 1.00 79.88 144 LYS A N 1
ATOM 1130 C CA . LYS A 1 144 ? -14.196 2.688 -3.803 1.00 79.88 144 LYS A CA 1
ATOM 1131 C C . LYS A 1 144 ? -13.374 3.977 -3.765 1.00 79.88 144 LYS A C 1
ATOM 1133 O O . LYS A 1 144 ? -13.830 4.968 -3.202 1.00 79.88 144 LYS A O 1
ATOM 1138 N N . LEU A 1 145 ? -12.201 3.996 -4.398 1.00 80.88 145 LEU A N 1
ATOM 1139 C CA . LEU A 1 145 ? -11.372 5.203 -4.480 1.00 80.88 145 LEU A CA 1
ATOM 1140 C C . LEU A 1 145 ? -12.115 6.353 -5.178 1.00 80.88 145 LEU A C 1
ATOM 1142 O O . LEU A 1 145 ? -12.123 7.480 -4.686 1.00 80.88 145 LEU A O 1
ATOM 1146 N N . GLU A 1 146 ? -12.812 6.060 -6.273 1.00 84.62 146 GLU A N 1
ATOM 1147 C CA . GLU A 1 146 ? -13.639 7.048 -6.977 1.00 84.62 146 GLU A CA 1
ATOM 1148 C C . GLU A 1 146 ? -14.749 7.609 -6.067 1.00 84.62 146 GLU A C 1
ATOM 1150 O O . GLU A 1 146 ? -14.921 8.825 -5.986 1.00 84.62 146 GLU A O 1
ATOM 1155 N N . ARG A 1 147 ? -15.439 6.755 -5.295 1.00 83.56 147 ARG A N 1
ATOM 1156 C CA . ARG A 1 147 ? -16.479 7.183 -4.335 1.00 83.56 147 ARG A CA 1
ATOM 1157 C C . ARG A 1 147 ? -15.950 8.076 -3.211 1.00 83.56 147 ARG A C 1
ATOM 1159 O O . ARG A 1 147 ? -16.658 8.980 -2.780 1.00 83.56 147 ARG A O 1
ATOM 1166 N N . HIS A 1 148 ? -14.710 7.877 -2.763 1.00 79.06 148 HIS A N 1
ATOM 1167 C CA . HIS A 1 148 ? -14.073 8.754 -1.767 1.00 79.06 148 HIS A CA 1
ATOM 1168 C C . HIS A 1 148 ? -13.512 10.058 -2.369 1.00 79.06 148 HIS A C 1
ATOM 1170 O O . HIS A 1 148 ? -12.906 10.888 -1.673 1.00 79.06 148 HIS A O 1
ATOM 1176 N N . GLY A 1 149 ? -13.751 10.293 -3.662 1.00 82.31 149 GLY A N 1
ATOM 1177 C CA . GLY A 1 149 ? -13.378 11.516 -4.360 1.00 82.31 149 GLY A CA 1
ATOM 1178 C C . GLY A 1 149 ? -11.871 11.657 -4.532 1.00 82.31 149 GLY A C 1
ATOM 1179 O O . GLY A 1 149 ? -11.357 12.763 -4.368 1.00 82.31 149 GLY A O 1
ATOM 1180 N N . PHE A 1 150 ? -11.174 10.546 -4.782 1.00 83.62 150 PHE A N 1
ATOM 1181 C CA . PHE A 1 150 ? -9.829 10.581 -5.354 1.00 83.62 150 PHE A CA 1
ATOM 1182 C C . PHE A 1 150 ? -9.890 11.068 -6.803 1.00 83.62 150 PHE A C 1
ATOM 1184 O O . PHE A 1 150 ? -10.859 10.795 -7.513 1.00 83.62 150 PHE A O 1
ATOM 1191 N N . ASP A 1 151 ? -8.867 11.798 -7.248 1.00 84.44 151 ASP A N 1
ATOM 1192 C CA . ASP A 1 151 ? -8.825 12.303 -8.617 1.00 84.44 151 ASP A CA 1
ATOM 1193 C C . ASP A 1 151 ? -8.657 11.167 -9.642 1.00 84.44 151 ASP A C 1
ATOM 1195 O O . ASP A 1 151 ? -8.137 10.084 -9.354 1.00 84.44 151 ASP A O 1
ATOM 1199 N N . GLY A 1 152 ? -9.092 11.436 -10.875 1.00 85.69 152 GLY A N 1
ATOM 1200 C CA . GLY A 1 152 ? -9.070 10.453 -11.956 1.00 85.69 152 GLY A CA 1
ATOM 1201 C C . GLY A 1 152 ? -7.667 10.017 -12.395 1.00 85.69 152 GLY A C 1
ATOM 1202 O O . GLY A 1 152 ? -7.536 8.967 -13.026 1.00 85.69 152 GLY A O 1
ATOM 1203 N N . TRP A 1 153 ? -6.618 10.791 -12.091 1.00 87.50 153 TRP A N 1
ATOM 1204 C CA . TRP A 1 153 ? -5.239 10.385 -12.375 1.00 87.50 153 TRP A CA 1
ATOM 1205 C C . TRP A 1 153 ? -4.776 9.349 -11.349 1.00 87.50 153 TRP A C 1
ATOM 1207 O O . TRP A 1 153 ? -4.267 8.300 -11.748 1.00 87.50 153 TRP A O 1
ATOM 1217 N N . THR A 1 154 ? -5.071 9.572 -10.060 1.00 85.62 154 THR A N 1
ATOM 1218 C CA . THR A 1 154 ? -4.834 8.604 -8.976 1.00 85.62 154 THR A CA 1
ATOM 1219 C C . THR A 1 154 ? -5.456 7.253 -9.259 1.00 85.62 154 THR A C 1
ATOM 1221 O O . THR A 1 154 ? -4.778 6.220 -9.235 1.00 85.62 154 THR A O 1
ATOM 1224 N N . THR A 1 155 ? -6.753 7.244 -9.550 1.00 86.94 155 THR A N 1
ATOM 1225 C CA . THR A 1 155 ? -7.500 5.999 -9.737 1.00 86.94 155 THR A CA 1
ATOM 1226 C C . THR A 1 155 ? -7.029 5.245 -10.979 1.00 86.94 155 THR A C 1
ATOM 1228 O O . THR A 1 155 ? -6.876 4.021 -10.937 1.00 86.94 155 THR A O 1
ATOM 1231 N N . ARG A 1 156 ? -6.703 5.964 -12.062 1.00 89.62 156 ARG A N 1
ATOM 1232 C CA . ARG A 1 156 ? -6.137 5.386 -13.290 1.00 89.62 156 ARG A CA 1
ATOM 1233 C C . ARG A 1 156 ? -4.758 4.781 -13.060 1.00 89.62 156 ARG A C 1
ATOM 1235 O O . ARG A 1 156 ? -4.515 3.660 -13.507 1.00 89.62 156 ARG A O 1
ATOM 1242 N N . TRP A 1 157 ? -3.883 5.489 -12.348 1.00 90.62 157 TRP A N 1
ATOM 1243 C CA . TRP A 1 157 ? -2.544 4.998 -12.039 1.00 90.62 157 TRP A CA 1
ATOM 1244 C C . TRP A 1 157 ? -2.607 3.723 -11.193 1.00 90.62 157 TRP A C 1
ATOM 1246 O O . TRP A 1 157 ? -1.965 2.732 -11.531 1.00 90.62 157 TRP A O 1
ATOM 1256 N N . ILE A 1 158 ? -3.443 3.700 -10.147 1.00 85.12 158 ILE A N 1
ATOM 1257 C CA . ILE A 1 158 ? -3.630 2.518 -9.285 1.00 85.12 158 ILE A CA 1
ATOM 1258 C C . ILE A 1 158 ? -4.209 1.344 -10.081 1.00 85.12 158 ILE A C 1
ATOM 1260 O O . ILE A 1 158 ? -3.743 0.214 -9.935 1.00 85.12 158 ILE A O 1
ATOM 1264 N N . ARG A 1 159 ? -5.174 1.596 -10.974 1.00 86.69 159 ARG A N 1
ATOM 1265 C CA . ARG A 1 159 ? -5.708 0.561 -11.870 1.00 86.69 159 ARG A CA 1
ATOM 1266 C C . ARG A 1 159 ? -4.604 -0.034 -12.751 1.00 86.69 159 ARG A C 1
ATOM 1268 O O . ARG A 1 159 ? -4.475 -1.253 -12.820 1.00 86.69 159 ARG A O 1
ATOM 1275 N N . ASN A 1 160 ? -3.771 0.808 -13.368 1.00 89.50 160 ASN A N 1
ATOM 1276 C CA . ASN A 1 160 ? -2.658 0.352 -14.207 1.00 89.50 160 ASN A CA 1
ATOM 1277 C C . ASN A 1 160 ? -1.551 -0.354 -13.406 1.00 89.50 160 ASN A C 1
ATOM 1279 O O . ASN A 1 160 ? -0.920 -1.279 -13.919 1.00 89.50 160 ASN A O 1
ATOM 1283 N N . TRP A 1 161 ? -1.325 0.066 -12.158 1.00 84.94 161 TRP A N 1
ATOM 1284 C CA . TRP A 1 161 ? -0.392 -0.566 -11.224 1.00 84.94 161 TRP A CA 1
ATOM 1285 C C . TRP A 1 161 ? -0.799 -1.999 -10.891 1.00 84.94 161 TRP A C 1
ATOM 1287 O O . TRP A 1 161 ? 0.042 -2.898 -10.873 1.00 84.94 161 TRP A O 1
ATOM 1297 N N . LEU A 1 162 ? -2.088 -2.211 -10.624 1.00 80.62 162 LEU A N 1
ATOM 1298 C CA . LEU A 1 162 ? -2.635 -3.518 -10.273 1.00 80.62 162 LEU A CA 1
ATOM 1299 C C . LEU A 1 162 ? -2.687 -4.470 -11.474 1.00 80.62 162 LEU A C 1
ATOM 1301 O O . LEU A 1 162 ? -2.572 -5.687 -11.289 1.00 80.62 162 LEU A O 1
ATOM 1305 N N . ASP A 1 163 ? -2.802 -3.918 -12.681 1.00 84.31 163 ASP A N 1
ATOM 1306 C CA . ASP A 1 163 ? -2.902 -4.664 -13.929 1.00 84.31 163 ASP A CA 1
ATOM 1307 C C . ASP A 1 163 ? -1.543 -5.037 -14.559 1.00 84.31 163 ASP A C 1
ATOM 1309 O O . ASP A 1 163 ? -0.551 -4.300 -14.511 1.00 84.31 163 ASP A O 1
ATOM 1313 N N . GLY A 1 164 ? -1.498 -6.210 -15.196 1.00 82.06 164 GLY A N 1
ATOM 1314 C CA . GLY A 1 164 ? -0.329 -6.679 -15.945 1.00 82.06 164 GLY A CA 1
ATOM 1315 C C . GLY A 1 164 ? 0.913 -6.941 -15.085 1.00 82.06 164 GLY A C 1
ATOM 1316 O O . GLY A 1 164 ? 2.041 -6.904 -15.585 1.00 82.06 164 GLY A O 1
ATOM 1317 N N . ARG A 1 165 ? 0.736 -7.188 -13.781 1.00 84.12 165 ARG A N 1
ATOM 1318 C CA . ARG A 1 165 ? 1.844 -7.507 -12.874 1.00 84.12 165 ARG A CA 1
ATOM 1319 C C . ARG A 1 165 ? 2.402 -8.892 -13.151 1.00 84.12 165 ARG A C 1
ATOM 1321 O O . ARG A 1 165 ? 1.676 -9.849 -13.424 1.00 84.12 165 ARG A O 1
ATOM 1328 N N . THR A 1 166 ? 3.721 -9.001 -13.042 1.00 86.94 166 THR A N 1
ATOM 1329 C CA . THR A 1 166 ? 4.434 -10.262 -13.243 1.00 86.94 166 THR A CA 1
ATOM 1330 C C . THR A 1 166 ? 5.421 -10.516 -12.117 1.00 86.94 166 THR A C 1
ATOM 1332 O O . THR A 1 166 ? 6.048 -9.603 -11.580 1.00 86.94 166 THR A O 1
ATOM 1335 N N . GLN A 1 167 ? 5.573 -11.783 -11.760 1.00 87.19 167 GLN A N 1
ATOM 1336 C CA . GLN A 1 167 ? 6.476 -12.227 -10.712 1.00 87.19 167 GLN A CA 1
ATOM 1337 C C . GLN A 1 167 ? 7.266 -13.454 -11.148 1.00 87.19 167 GLN A C 1
ATOM 1339 O O . GLN A 1 167 ? 6.832 -14.226 -12.006 1.00 87.19 167 GLN A O 1
ATOM 1344 N N . ARG A 1 168 ? 8.432 -13.650 -10.544 1.00 87.12 168 ARG A N 1
ATOM 1345 C CA . ARG A 1 168 ? 9.232 -14.871 -10.691 1.00 87.12 168 ARG A CA 1
ATOM 1346 C C . ARG A 1 168 ? 9.917 -15.207 -9.380 1.00 87.12 168 ARG A C 1
ATOM 1348 O O . ARG A 1 168 ? 10.212 -14.310 -8.597 1.00 87.12 168 ARG A O 1
ATOM 1355 N N . VAL A 1 169 ? 10.203 -16.479 -9.162 1.00 85.94 169 VAL A N 1
ATOM 1356 C CA . VAL A 1 169 ? 10.911 -16.952 -7.974 1.00 85.94 169 VAL A CA 1
ATOM 1357 C C . VAL A 1 169 ? 12.414 -16.918 -8.235 1.00 85.94 169 VAL A C 1
ATOM 1359 O O . VAL A 1 169 ? 12.870 -17.328 -9.306 1.00 85.94 169 VAL A O 1
ATOM 1362 N N . VAL A 1 170 ? 13.177 -16.419 -7.263 1.00 85.56 170 VAL A N 1
ATOM 1363 C CA . VAL A 1 170 ? 14.641 -16.401 -7.290 1.00 85.56 170 VAL A CA 1
ATOM 1364 C C . VAL A 1 170 ? 15.167 -17.187 -6.093 1.00 85.56 170 VAL A C 1
ATOM 1366 O O . VAL A 1 170 ? 14.889 -16.838 -4.947 1.00 85.56 170 VAL A O 1
ATOM 1369 N N . VAL A 1 171 ? 15.932 -18.247 -6.357 1.00 83.31 171 VAL A N 1
ATOM 1370 C CA . VAL A 1 171 ? 16.553 -19.104 -5.331 1.00 83.31 171 VAL A CA 1
ATOM 1371 C C . VAL A 1 171 ? 18.004 -19.340 -5.714 1.00 83.31 171 VAL A C 1
ATOM 1373 O O . VAL A 1 171 ? 18.277 -19.812 -6.814 1.00 83.31 171 VAL A O 1
ATOM 1376 N N . ASN A 1 172 ? 18.937 -19.009 -4.818 1.00 81.25 172 ASN A N 1
ATOM 1377 C CA . ASN A 1 172 ? 20.377 -19.235 -5.006 1.00 81.25 172 ASN A CA 1
ATOM 1378 C C . ASN A 1 172 ? 20.897 -18.750 -6.377 1.00 81.25 172 ASN A C 1
ATOM 1380 O O . ASN A 1 172 ? 21.640 -19.446 -7.059 1.00 81.25 172 ASN A O 1
ATOM 1384 N N . GLY A 1 173 ? 20.440 -17.574 -6.824 1.00 79.75 173 GLY A N 1
ATOM 1385 C CA . GLY A 1 173 ? 20.809 -16.990 -8.122 1.00 79.75 173 GLY A CA 1
ATOM 1386 C C . GLY A 1 173 ? 20.077 -17.569 -9.340 1.00 79.75 173 GLY A C 1
ATOM 1387 O O . GLY A 1 173 ? 20.085 -16.943 -10.399 1.00 79.75 173 GLY A O 1
ATOM 1388 N N . SER A 1 174 ? 19.378 -18.696 -9.194 1.00 86.50 174 SER A N 1
ATOM 1389 C CA . SER A 1 174 ? 18.528 -19.276 -10.237 1.00 86.50 174 SER A CA 1
ATOM 1390 C C . SER A 1 174 ? 17.170 -18.581 -10.284 1.00 86.50 174 SER A C 1
ATOM 1392 O O . SER A 1 174 ? 16.603 -18.231 -9.248 1.00 86.50 174 SER A O 1
ATOM 1394 N N . MET A 1 175 ? 16.641 -18.374 -11.490 1.00 89.75 175 MET A N 1
ATOM 1395 C CA . MET A 1 175 ? 15.410 -17.613 -11.722 1.00 89.75 175 MET A CA 1
ATOM 1396 C C . MET A 1 175 ? 14.376 -18.479 -12.435 1.00 89.75 175 MET A C 1
ATOM 1398 O O . MET A 1 175 ? 14.676 -19.096 -13.457 1.00 89.75 175 MET A O 1
ATOM 1402 N N . SER A 1 176 ? 13.141 -18.491 -11.933 1.00 90.81 176 SER A N 1
ATOM 1403 C CA . SER A 1 176 ? 12.026 -19.119 -12.642 1.00 90.81 176 SER A CA 1
ATOM 1404 C C . SER A 1 176 ? 11.599 -18.292 -13.859 1.00 90.81 176 SER A C 1
ATOM 1406 O O . SER A 1 176 ? 11.947 -17.116 -14.011 1.00 90.81 176 SER A O 1
ATOM 1408 N N . LYS A 1 177 ? 10.742 -18.889 -14.695 1.00 90.88 177 LYS A N 1
ATOM 1409 C CA . LYS A 1 177 ? 9.977 -18.142 -15.701 1.00 90.88 177 LYS A CA 1
ATOM 1410 C C . LYS A 1 177 ? 9.096 -17.088 -15.021 1.00 90.88 177 LYS A C 1
ATOM 1412 O O . LYS A 1 177 ? 8.656 -17.284 -13.883 1.00 90.88 177 LYS A O 1
ATOM 1417 N N . TRP A 1 178 ? 8.836 -15.997 -15.733 1.00 88.25 178 TRP A N 1
ATOM 1418 C CA . TRP A 1 178 ? 7.852 -14.998 -15.330 1.00 88.25 178 TRP A CA 1
ATOM 1419 C C . TRP A 1 178 ? 6.447 -15.601 -15.341 1.00 88.25 178 TRP A C 1
ATOM 1421 O O . TRP A 1 178 ? 6.102 -16.365 -16.243 1.00 88.25 178 TRP A O 1
ATOM 1431 N N . ARG A 1 179 ? 5.642 -15.248 -14.342 1.00 87.31 179 ARG A N 1
ATOM 1432 C CA . ARG A 1 179 ? 4.222 -15.589 -14.248 1.00 87.31 179 ARG A CA 1
ATOM 1433 C C . ARG A 1 179 ? 3.410 -14.339 -13.959 1.00 87.31 179 ARG A C 1
ATOM 1435 O O . ARG A 1 179 ? 3.872 -13.460 -13.234 1.00 87.31 179 ARG A O 1
ATOM 1442 N N . THR A 1 180 ? 2.219 -14.263 -14.532 1.00 83.69 180 THR A N 1
ATOM 1443 C CA . THR A 1 180 ? 1.266 -13.186 -14.266 1.00 83.69 180 THR A CA 1
ATOM 1444 C C . THR A 1 180 ? 0.694 -13.315 -12.858 1.00 83.69 180 THR A C 1
ATOM 1446 O O . THR A 1 180 ? 0.501 -14.420 -12.347 1.00 83.69 180 THR A O 1
ATOM 1449 N N . VAL A 1 181 ? 0.456 -12.172 -12.220 1.00 73.94 181 VAL A N 1
ATOM 1450 C CA . VAL A 1 181 ? -0.221 -12.083 -10.924 1.00 73.94 181 VAL A CA 1
ATOM 1451 C C . VAL A 1 181 ? -1.676 -11.743 -11.196 1.00 73.94 181 VAL A C 1
ATOM 1453 O O . VAL A 1 181 ? -1.979 -10.638 -11.636 1.00 73.94 181 VAL A O 1
ATOM 1456 N N . THR A 1 182 ? -2.563 -12.709 -10.980 1.00 63.53 182 THR A N 1
ATOM 1457 C CA . THR A 1 182 ? -3.995 -12.582 -11.290 1.00 63.53 182 THR A CA 1
ATOM 1458 C C . THR A 1 182 ? -4.797 -11.939 -10.165 1.00 63.53 182 THR A C 1
ATOM 1460 O O . THR A 1 182 ? -5.862 -11.392 -10.421 1.00 63.53 182 THR A O 1
ATOM 1463 N N . SER A 1 183 ? -4.303 -11.983 -8.929 1.00 59.00 183 SER A N 1
ATOM 1464 C CA . SER A 1 183 ? -4.942 -11.343 -7.783 1.00 59.00 183 SER A CA 1
ATOM 1465 C C . SER A 1 183 ? -3.916 -10.982 -6.717 1.00 59.00 183 SER A C 1
ATOM 1467 O O . SER A 1 183 ? -2.818 -11.542 -6.665 1.00 59.00 183 SER A O 1
ATOM 1469 N N . GLY A 1 184 ? -4.294 -10.033 -5.869 1.00 56.59 184 GLY A N 1
ATOM 1470 C CA . GLY A 1 184 ? -3.571 -9.737 -4.650 1.00 56.59 184 GLY A CA 1
ATOM 1471 C C . GLY A 1 184 ? -2.501 -8.665 -4.753 1.00 56.59 184 GLY A C 1
ATOM 1472 O O . GLY A 1 184 ? -1.986 -8.377 -5.828 1.00 56.59 184 GLY A O 1
ATOM 1473 N N . VAL A 1 185 ? -2.137 -8.046 -3.638 1.00 57.03 185 VAL A N 1
ATOM 1474 C CA . VAL A 1 185 ? -1.054 -7.056 -3.573 1.00 57.03 185 VAL A CA 1
ATOM 1475 C C . VAL A 1 185 ? 0.226 -7.744 -3.076 1.00 57.03 185 VAL A C 1
ATOM 1477 O O . VAL A 1 185 ? 0.155 -8.499 -2.110 1.00 57.03 185 VAL A O 1
ATOM 1480 N N . PRO A 1 186 ? 1.413 -7.543 -3.693 1.00 54.78 186 PRO A N 1
ATOM 1481 C CA . PRO A 1 186 ? 2.588 -8.337 -3.363 1.00 54.78 186 PRO A CA 1
ATOM 1482 C C . PRO A 1 186 ? 2.999 -8.078 -1.917 1.00 54.78 186 PRO A C 1
ATOM 1484 O O . PRO A 1 186 ? 3.163 -6.921 -1.510 1.00 54.78 186 PRO A O 1
ATOM 1487 N N . GLN A 1 187 ? 3.218 -9.148 -1.157 1.00 49.66 187 GLN A N 1
ATOM 1488 C CA . GLN A 1 187 ? 3.729 -9.060 0.205 1.00 49.66 187 GLN A CA 1
ATOM 1489 C C . GLN A 1 187 ? 5.129 -8.412 0.181 1.00 49.66 187 GLN A C 1
ATOM 1491 O O . GLN A 1 187 ? 6.086 -8.987 -0.343 1.00 49.66 187 GLN A O 1
ATOM 1496 N N . GLY A 1 188 ? 5.232 -7.180 0.698 1.00 48.44 188 GLY A N 1
ATOM 1497 C CA . GLY A 1 188 ? 6.445 -6.344 0.633 1.00 48.44 188 GLY A CA 1
ATOM 1498 C C . GLY A 1 188 ? 6.366 -5.125 -0.301 1.00 48.44 188 GLY A C 1
ATOM 1499 O O . GLY A 1 188 ? 7.346 -4.379 -0.400 1.00 48.44 188 GLY A O 1
ATOM 1500 N N . SER A 1 189 ? 5.227 -4.910 -0.966 1.00 50.75 189 SER A N 1
ATOM 1501 C CA . SER A 1 189 ? 4.888 -3.627 -1.597 1.00 50.75 189 SER A CA 1
ATOM 1502 C C . SER A 1 189 ? 4.449 -2.606 -0.544 1.00 50.75 189 SER A C 1
ATOM 1504 O O . SER A 1 189 ? 3.912 -2.965 0.509 1.00 50.75 189 SER A O 1
ATOM 1506 N N . VAL A 1 190 ? 4.703 -1.332 -0.824 1.00 50.47 190 VAL A N 1
ATOM 1507 C CA . VAL A 1 190 ? 4.356 -0.238 0.087 1.00 50.47 190 VAL A CA 1
ATOM 1508 C C . VAL A 1 190 ? 2.856 0.004 0.037 1.00 50.47 190 VAL A C 1
ATOM 1510 O O . VAL A 1 190 ? 2.216 0.121 1.086 1.00 50.47 190 VAL A O 1
ATOM 1513 N N . LEU A 1 191 ? 2.282 -0.006 -1.171 1.00 47.94 191 LEU A N 1
ATOM 1514 C CA . LEU A 1 191 ? 0.840 0.054 -1.318 1.00 47.94 191 LEU A CA 1
ATOM 1515 C C . LEU A 1 191 ? 0.199 -1.144 -0.626 1.00 47.94 191 LEU A C 1
ATOM 1517 O O . LEU A 1 191 ? -0.800 -0.940 0.021 1.00 47.94 191 LEU A O 1
ATOM 1521 N N . GLY A 1 192 ? 0.780 -2.345 -0.591 1.00 46.91 192 GLY A N 1
ATOM 1522 C CA . GLY A 1 192 ? 0.215 -3.455 0.195 1.00 46.91 192 GLY A CA 1
ATOM 1523 C C . GLY A 1 192 ? -0.016 -3.136 1.677 1.00 46.91 192 GLY A C 1
ATOM 1524 O O . GLY A 1 192 ? -1.042 -3.521 2.227 1.00 46.91 192 GLY A O 1
ATOM 1525 N N . GLN A 1 193 ? 0.883 -2.386 2.320 1.00 43.03 193 GLN A N 1
ATOM 1526 C CA . GLN A 1 193 ? 0.739 -2.013 3.734 1.00 43.03 193 GLN A CA 1
ATOM 1527 C C . GLN A 1 193 ? -0.229 -0.837 3.938 1.00 43.03 193 GLN A C 1
ATOM 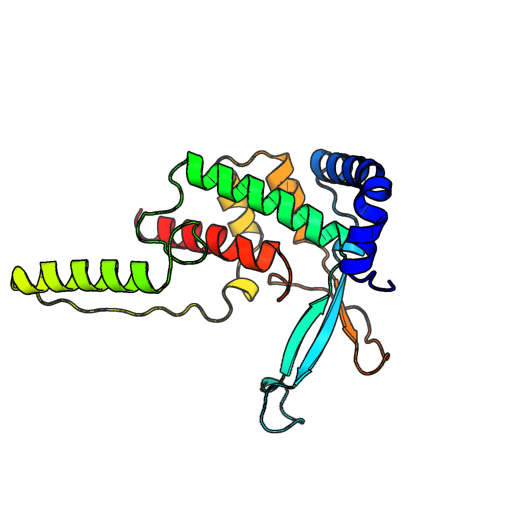1529 O O . GLN A 1 193 ? -1.009 -0.845 4.884 1.00 43.03 193 GLN A O 1
ATOM 1534 N N . GLY A 1 194 ? -0.235 0.144 3.036 1.00 40.31 194 GLY A N 1
ATOM 1535 C CA . GLY A 1 194 ? -1.123 1.309 3.111 1.00 40.31 194 GLY A CA 1
ATOM 1536 C C . GLY A 1 194 ? -2.517 1.136 2.499 1.00 40.31 194 GLY A C 1
ATOM 1537 O O . GLY A 1 194 ? -3.491 1.792 2.851 1.00 40.31 194 GLY A O 1
ATOM 1538 N N . HIS A 1 195 ? -2.657 0.161 1.620 1.00 40.62 195 HIS A N 1
ATOM 1539 C CA . HIS A 1 195 ? -3.929 -0.343 1.137 1.00 40.62 195 HIS A CA 1
ATOM 1540 C C . HIS A 1 195 ? -4.654 -1.132 2.228 1.00 40.62 195 HIS A C 1
ATOM 1542 O O . HIS A 1 195 ? -5.851 -1.348 2.112 1.00 40.62 195 HIS A O 1
ATOM 1548 N N . CYS A 1 196 ? -3.961 -1.523 3.304 1.00 35.88 196 CYS A N 1
ATOM 1549 C CA . CYS A 1 196 ? -4.578 -2.056 4.510 1.00 35.88 196 CYS A CA 1
ATOM 1550 C C . CYS A 1 196 ? -5.451 -1.001 5.193 1.00 35.88 196 CYS A C 1
ATOM 1552 O O . CYS A 1 196 ? -6.608 -1.280 5.462 1.00 35.88 196 CYS A O 1
ATOM 1554 N N . SER A 1 197 ? -4.967 0.230 5.397 1.00 33.38 197 SER A N 1
ATOM 1555 C CA . SER A 1 197 ? -5.794 1.300 5.972 1.00 33.38 197 SER A CA 1
ATOM 1556 C C . SER A 1 197 ? -6.890 1.743 5.009 1.00 33.38 197 SER A C 1
ATOM 1558 O O . SER A 1 197 ? -8.016 1.928 5.444 1.00 33.38 197 SER A O 1
ATOM 1560 N N . THR A 1 198 ? -6.620 1.822 3.702 1.00 38.25 198 THR A N 1
ATOM 1561 C CA . THR A 1 198 ? -7.647 2.178 2.705 1.00 38.25 198 THR A CA 1
ATOM 1562 C C . THR A 1 198 ? -8.700 1.078 2.549 1.00 38.25 198 THR A C 1
ATOM 1564 O O . THR A 1 198 ? -9.888 1.338 2.653 1.00 38.25 198 THR A O 1
ATOM 1567 N N . SER A 1 199 ? -8.309 -0.179 2.338 1.00 32.41 199 SER A N 1
ATOM 1568 C CA . SER A 1 199 ? -9.272 -1.275 2.200 1.00 32.41 199 SER A CA 1
ATOM 1569 C C . SER A 1 199 ? -9.924 -1.647 3.520 1.00 32.41 199 SER A C 1
ATOM 1571 O O . SER A 1 199 ? -11.104 -1.940 3.478 1.00 32.41 199 SER A O 1
ATOM 1573 N N . LEU A 1 200 ? -9.255 -1.615 4.679 1.00 32.81 200 LEU A N 1
ATOM 1574 C CA . LEU A 1 200 ? -9.942 -1.858 5.954 1.00 32.81 200 LEU A CA 1
ATOM 1575 C C . LEU A 1 200 ? -10.850 -0.686 6.315 1.00 32.81 200 LEU A C 1
ATOM 1577 O O . LEU A 1 200 ? -12.012 -0.941 6.588 1.00 32.81 200 LEU A O 1
ATOM 1581 N N . SER A 1 201 ? -10.419 0.575 6.210 1.00 32.50 201 SER A N 1
ATOM 1582 C CA . SER A 1 201 ? -11.318 1.710 6.502 1.00 32.50 201 SER A CA 1
ATOM 1583 C C . SER A 1 201 ? -12.499 1.760 5.531 1.00 32.50 201 SER A C 1
ATOM 1585 O O . SER A 1 201 ? -13.624 2.007 5.949 1.00 32.50 201 SER A O 1
ATOM 1587 N N . VAL A 1 202 ? -12.297 1.423 4.251 1.00 33.28 202 VAL A N 1
ATOM 1588 C CA . VAL A 1 202 ? -13.377 1.386 3.247 1.00 33.28 202 VAL A CA 1
ATOM 1589 C C . VAL A 1 202 ? -14.163 0.059 3.245 1.00 33.28 202 VAL A C 1
ATOM 1591 O O . VAL A 1 202 ? -15.209 -0.065 2.609 1.00 33.28 202 VAL A O 1
ATOM 1594 N N . THR A 1 203 ? -13.689 -0.991 3.916 1.00 31.56 203 THR A N 1
ATOM 1595 C CA . THR A 1 203 ? -14.467 -2.232 4.123 1.00 31.56 203 THR A CA 1
ATOM 1596 C C . THR A 1 203 ? -15.269 -2.157 5.417 1.00 31.56 203 THR A C 1
ATOM 1598 O O . THR A 1 203 ? -16.406 -2.607 5.423 1.00 31.56 203 THR A O 1
ATOM 1601 N N . TRP A 1 204 ? -14.751 -1.494 6.454 1.00 27.69 204 TRP A N 1
ATOM 1602 C CA . TRP A 1 204 ? -15.446 -1.277 7.723 1.00 27.69 204 TRP A CA 1
ATOM 1603 C C . TRP A 1 204 ? -16.502 -0.166 7.666 1.00 27.69 204 TRP A C 1
ATOM 1605 O O . TRP A 1 204 ? -17.556 -0.325 8.275 1.00 27.69 204 TRP A O 1
ATOM 1615 N N . THR A 1 205 ? -16.305 0.901 6.879 1.00 29.95 205 THR A N 1
ATOM 1616 C CA . THR A 1 205 ? -17.349 1.933 6.670 1.00 29.95 205 THR A CA 1
ATOM 1617 C C . THR A 1 205 ? -18.580 1.419 5.915 1.00 29.95 205 THR A C 1
ATOM 1619 O O . THR A 1 205 ? -19.639 2.027 6.007 1.00 29.95 205 THR A O 1
ATOM 1622 N N . ALA A 1 206 ? -18.482 0.290 5.204 1.00 29.66 206 ALA A N 1
ATOM 1623 C CA . ALA A 1 206 ? -19.587 -0.294 4.436 1.00 29.66 206 ALA A CA 1
ATOM 1624 C C . ALA A 1 206 ? -20.434 -1.321 5.214 1.00 29.66 206 ALA A C 1
ATOM 1626 O O . ALA A 1 206 ? -21.439 -1.788 4.691 1.00 29.66 206 ALA A O 1
ATOM 1627 N N . THR A 1 207 ? -20.047 -1.692 6.437 1.00 26.08 207 THR A N 1
ATOM 1628 C CA . THR A 1 207 ? -20.857 -2.562 7.318 1.00 26.08 207 THR A CA 1
ATOM 1629 C C . THR A 1 207 ? -21.722 -1.786 8.312 1.00 26.08 207 THR A C 1
ATOM 1631 O O . THR A 1 207 ? -22.494 -2.390 9.049 1.00 26.08 207 THR A O 1
ATOM 1634 N N . THR A 1 208 ? -21.624 -0.456 8.326 1.00 26.23 208 THR A N 1
ATOM 1635 C CA . THR A 1 208 ? -22.429 0.437 9.180 1.00 26.23 208 THR A CA 1
ATOM 1636 C C . THR A 1 208 ? -23.135 1.541 8.384 1.00 26.23 208 THR A C 1
ATOM 1638 O O . THR A 1 208 ? -23.360 2.626 8.912 1.00 26.23 208 THR A O 1
ATOM 1641 N N . GLY A 1 209 ? -23.474 1.276 7.120 1.00 26.67 209 GLY A N 1
ATOM 1642 C CA . GLY A 1 209 ? -24.341 2.121 6.294 1.00 26.67 209 GLY A CA 1
ATOM 1643 C C . GLY A 1 209 ? -25.476 1.306 5.704 1.00 26.67 209 GLY A C 1
ATOM 1644 O O . GLY A 1 209 ? -25.162 0.229 5.151 1.00 26.67 209 GLY A O 1
#

Organism: Grus japonensis (NCBI:txid30415)